Protein AF-A0A6C0DVT9-F1 (afdb_monomer)

Foldseek 3Di:
DPPVVVVVVVVVVVVVVVVVVVVVCVVPCPDDQAADDAADQLQDQPNDRRRDNVSRVVLLVVLLVLLLVVLCCVLPVVVVLCCCPPVPPCPDDDPDDPVRSVVSNVVSVVVNVVSVVNVVSQCRRHPNSVVSSVVSNVVSNVVSVVVVVVPDDDDDPVVVVVVVVVVVVVVVVVVVVD

Nearest PDB structures (foldseek):
  1uru-assembly1_A-2  TM=3.119E-01  e=4.313E+00  Drosophila melanogaster

Secondary structure (DSSP, 8-state):
--HHHHHHHHHHHHHHHHHHHHHHHHHH-SS-SSS--S--TT-EETTEE--SHHHHHHHHHHHHHHHHHHHHIIIIIHHHHHHHHT-TT-----SS-HHHHHHHHHHHHHHHHHHHHHHHHHHTS-HHHHHHHHHHHHHHHHHHHHHHHHTS----HHHHHHHHHHHHHHHHHHHTT-

Radius of gyration: 24.98 Å; Cα contacts (8 Å, |Δi|>4): 89; chains: 1; bounding box: 81×30×54 Å

Sequence (178 aa):
MNQLNKVRLCLFLNSCLVLFIGFYITNFATDSKYFRFGPNDDFIFISVQINTTQKYCSLLTLIFVNDVIRVIIQEFGSPVLFMNVYNPDKKEITEFSKLQLYFYANSMFLLNNIRYIFTLLIGVTQIDIALFSVLVEEVIVIFTIKMLLDEKKFINRKSLLSKEVHTLTIEMDSIDFK

Mean predicted aligned error: 7.9 Å

Organism: NCBI:txid1070528

Solvent-accessible surface area (backbone atoms only — not comparable to full-atom values): 10281 Å² total; per-residue (Å²): 131,59,71,69,58,53,53,52,49,53,51,52,54,52,55,51,48,52,52,52,52,50,50,53,54,61,76,69,59,85,81,63,83,38,78,48,74,80,53,34,84,85,40,60,55,94,92,38,69,28,52,40,68,69,54,37,53,52,48,53,50,51,48,51,55,50,38,55,54,48,49,52,39,59,71,53,51,45,53,57,48,45,55,61,74,67,36,86,83,54,80,78,74,87,91,54,54,74,67,56,50,53,49,52,48,52,51,51,52,51,53,49,55,57,49,48,56,54,52,52,62,55,46,72,50,28,48,50,59,33,50,50,48,51,53,53,38,50,57,51,47,58,51,52,52,49,56,64,49,71,78,53,84,88,79,56,69,69,63,50,52,53,48,52,54,50,53,50,51,54,53,52,61,61,59,78,76,112

Structure (mmCIF, N/CA/C/O backbone):
data_AF-A0A6C0DVT9-F1
#
_entry.id   AF-A0A6C0DVT9-F1
#
loop_
_atom_site.group_PDB
_atom_site.id
_atom_site.type_symbol
_atom_site.label_atom_id
_atom_site.label_alt_id
_atom_site.label_comp_id
_atom_site.label_asym_id
_atom_site.label_entity_id
_atom_site.label_seq_id
_atom_site.pdbx_PDB_ins_code
_atom_site.Cartn_x
_atom_site.Cartn_y
_atom_site.Cartn_z
_atom_site.occupancy
_atom_site.B_iso_or_equiv
_atom_site.auth_seq_id
_atom_site.auth_comp_id
_atom_site.auth_asym_id
_atom_site.auth_atom_id
_atom_site.pdbx_PDB_model_num
ATOM 1 N N . MET A 1 1 ? -24.157 17.089 2.550 1.00 65.56 1 MET A N 1
ATOM 2 C CA . MET A 1 1 ? -23.907 16.035 1.533 1.00 65.56 1 MET A CA 1
ATOM 3 C C . MET A 1 1 ? -23.965 14.664 2.201 1.00 65.56 1 MET A C 1
ATOM 5 O O . MET A 1 1 ? -23.246 14.472 3.178 1.00 65.56 1 MET A O 1
ATOM 9 N N . ASN A 1 2 ? -24.815 13.741 1.729 1.00 88.56 2 ASN A N 1
ATOM 10 C CA . ASN A 1 2 ? -24.859 12.359 2.238 1.00 88.56 2 ASN A CA 1
ATOM 11 C C . ASN A 1 2 ? -23.490 11.673 2.033 1.00 88.56 2 ASN A C 1
ATOM 13 O O . ASN A 1 2 ? -22.794 11.994 1.068 1.00 88.56 2 ASN A O 1
ATOM 17 N N . GLN A 1 3 ? -23.107 10.745 2.918 1.00 87.19 3 GLN A N 1
ATOM 18 C CA . GLN A 1 3 ? -21.842 10.000 2.858 1.00 87.19 3 GLN A CA 1
ATOM 19 C C . GLN A 1 3 ? -21.608 9.381 1.473 1.00 87.19 3 GLN A C 1
ATOM 21 O O . GLN A 1 3 ? -20.524 9.526 0.916 1.00 87.19 3 GLN A O 1
ATOM 26 N N . LEU A 1 4 ? -22.654 8.818 0.859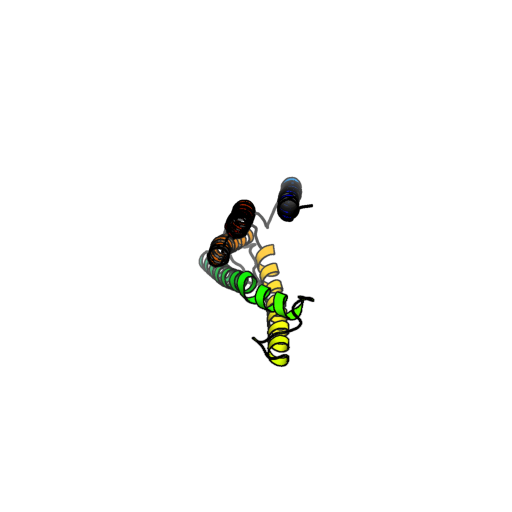 1.00 89.69 4 LEU A N 1
ATOM 27 C CA . LEU A 1 4 ? -22.588 8.257 -0.494 1.00 89.69 4 LEU A CA 1
ATOM 28 C C . LEU A 1 4 ? -22.142 9.282 -1.551 1.00 89.69 4 LEU A C 1
ATOM 30 O O . LEU A 1 4 ? -21.312 8.979 -2.405 1.00 89.69 4 LEU A O 1
ATOM 34 N N . ASN A 1 5 ? -22.662 10.508 -1.486 1.00 93.50 5 ASN A N 1
ATOM 35 C CA . ASN A 1 5 ? -22.318 11.553 -2.452 1.00 93.50 5 ASN A CA 1
ATOM 36 C C . ASN A 1 5 ? -20.891 12.071 -2.236 1.00 93.50 5 ASN A C 1
ATOM 38 O O . ASN A 1 5 ? -20.242 12.442 -3.207 1.00 93.50 5 ASN A O 1
ATOM 42 N N . LYS A 1 6 ? -20.386 12.060 -0.990 1.00 92.19 6 LYS A N 1
ATOM 43 C CA . LYS A 1 6 ? -18.979 12.385 -0.696 1.00 92.19 6 LYS A CA 1
ATOM 44 C C . LYS A 1 6 ? -18.045 11.387 -1.374 1.00 92.19 6 LYS A C 1
ATOM 46 O O . LYS A 1 6 ? -17.160 11.803 -2.109 1.00 92.19 6 LYS A O 1
ATOM 51 N N . VAL A 1 7 ? -18.302 10.090 -1.202 1.00 93.81 7 VAL A N 1
ATOM 52 C CA . VAL A 1 7 ? -17.480 9.028 -1.806 1.00 93.81 7 VAL A CA 1
ATOM 53 C C . VAL A 1 7 ? -17.513 9.093 -3.334 1.00 93.81 7 VAL A C 1
ATOM 55 O O . VAL A 1 7 ? -16.461 9.074 -3.964 1.00 93.81 7 VAL A O 1
ATOM 58 N N . ARG A 1 8 ? -18.700 9.237 -3.939 1.00 95.38 8 ARG A N 1
ATOM 59 C CA . ARG A 1 8 ? -18.840 9.335 -5.405 1.00 95.38 8 ARG A CA 1
ATOM 60 C C . ARG A 1 8 ? -18.090 10.527 -5.994 1.00 95.38 8 ARG A C 1
ATOM 62 O O . ARG A 1 8 ? -17.440 10.378 -7.023 1.00 95.38 8 ARG A O 1
ATOM 69 N N . LEU A 1 9 ? -18.170 11.687 -5.342 1.00 95.06 9 LEU A N 1
ATOM 70 C CA . LEU A 1 9 ? -17.447 12.878 -5.777 1.00 95.06 9 LEU A CA 1
ATOM 71 C C . LEU A 1 9 ? -15.931 12.672 -5.685 1.00 95.06 9 LEU A C 1
ATOM 73 O O . LEU A 1 9 ? -15.230 12.964 -6.647 1.00 95.06 9 LEU A O 1
ATOM 77 N N . CYS A 1 10 ? -15.430 12.135 -4.567 1.00 95.19 10 CYS A N 1
ATOM 78 C CA . CYS A 1 10 ? -14.003 11.851 -4.413 1.00 95.19 10 CYS A CA 1
ATOM 79 C C . CYS A 1 10 ? -13.500 10.861 -5.470 1.00 95.19 10 CYS A C 1
ATOM 81 O O . CYS A 1 10 ? -12.437 11.081 -6.039 1.00 95.19 10 CYS A O 1
ATOM 83 N N . LEU A 1 11 ? -14.274 9.811 -5.766 1.00 94.31 11 LEU A N 1
ATOM 84 C CA . LEU A 1 11 ? -13.927 8.841 -6.803 1.00 94.31 11 LEU A CA 1
ATOM 85 C C . LEU A 1 11 ? -13.821 9.514 -8.175 1.00 94.31 11 LEU A C 1
ATOM 87 O O . LEU A 1 11 ? -12.809 9.361 -8.850 1.00 94.31 11 LEU A O 1
ATOM 91 N N . PHE A 1 12 ? -14.830 10.302 -8.553 1.00 96.62 12 PHE A N 1
ATOM 92 C CA . PHE A 1 12 ? -14.836 11.029 -9.821 1.00 96.62 12 PHE A CA 1
ATOM 93 C C . PHE A 1 12 ? -13.634 11.972 -9.947 1.00 96.62 12 PHE A C 1
ATOM 95 O O . PHE A 1 12 ? -12.909 11.919 -10.938 1.00 96.62 12 PHE A O 1
ATOM 102 N N . LEU A 1 13 ? -13.384 12.794 -8.923 1.00 97.12 13 LEU A N 1
ATOM 103 C CA . LEU A 1 13 ? -12.256 13.726 -8.917 1.00 97.12 13 LEU A CA 1
ATOM 104 C C . LEU A 1 13 ? -10.910 12.996 -9.008 1.00 97.12 13 LEU A C 1
ATOM 106 O O . LEU A 1 13 ? -10.034 13.441 -9.746 1.00 97.12 13 LEU A O 1
ATOM 110 N N . ASN A 1 14 ? -10.755 11.865 -8.312 1.00 94.62 14 ASN A N 1
ATOM 111 C CA . ASN A 1 14 ? -9.528 11.073 -8.370 1.00 94.62 14 ASN A CA 1
ATOM 112 C C . ASN A 1 14 ? -9.312 10.466 -9.767 1.00 94.62 14 ASN A C 1
ATOM 114 O O . ASN A 1 14 ? -8.216 10.547 -10.314 1.00 94.62 14 ASN A O 1
ATOM 118 N N . SER A 1 15 ? -10.365 9.935 -10.396 1.00 95.31 15 SER A N 1
ATOM 119 C CA . SER A 1 15 ? -10.291 9.446 -11.778 1.00 95.31 15 SER A CA 1
ATOM 120 C C . SER A 1 15 ? -9.912 10.559 -12.760 1.00 95.31 15 SER A C 1
ATOM 122 O O . SER A 1 15 ? -9.046 10.355 -13.609 1.00 95.31 15 SER A O 1
ATOM 124 N N . CYS A 1 16 ? -10.501 11.752 -12.627 1.00 97.06 16 CYS A N 1
ATOM 125 C CA . CYS A 1 16 ? -10.126 12.908 -13.442 1.00 97.06 16 CYS A CA 1
ATOM 126 C C . CYS A 1 16 ? -8.655 13.299 -13.251 1.00 97.06 16 CYS A C 1
ATOM 128 O O . CYS A 1 16 ? -7.982 13.604 -14.232 1.00 97.06 16 CYS A O 1
ATOM 130 N N . LEU A 1 17 ? -8.145 13.265 -12.016 1.00 95.31 17 LEU A N 1
ATOM 131 C CA . LEU A 1 17 ? -6.747 13.575 -11.723 1.00 95.31 17 LEU A CA 1
ATOM 132 C C . LEU A 1 17 ? -5.785 12.578 -12.385 1.00 95.31 17 LEU A C 1
ATOM 134 O O . LEU A 1 17 ? -4.800 12.998 -12.986 1.00 95.31 17 LEU A O 1
ATOM 138 N N . VAL A 1 18 ? -6.083 11.276 -12.331 1.00 93.06 18 VAL A N 1
ATOM 139 C CA . VAL A 1 18 ? -5.271 10.243 -12.999 1.00 93.06 18 VAL A CA 1
ATOM 140 C C . VAL A 1 18 ? -5.236 10.468 -14.511 1.00 93.06 18 VAL A C 1
ATOM 142 O O . VAL A 1 18 ? -4.160 10.438 -15.109 1.00 93.06 18 VAL A O 1
ATOM 145 N N . LEU A 1 19 ? -6.385 10.759 -15.130 1.00 93.69 19 LEU A N 1
ATOM 146 C CA . LEU A 1 19 ? -6.455 11.072 -16.562 1.00 93.69 19 LEU A CA 1
ATOM 147 C C . LEU A 1 19 ? -5.673 12.342 -16.912 1.00 93.69 19 LEU A C 1
ATOM 149 O O . LEU A 1 19 ? -4.969 12.373 -17.918 1.00 93.69 19 LEU A O 1
ATOM 153 N N . PHE A 1 20 ? -5.760 13.372 -16.070 1.00 94.31 20 PHE A N 1
ATOM 154 C CA . PHE A 1 20 ? -5.023 14.619 -16.242 1.00 94.31 20 PHE A CA 1
ATOM 155 C C . PHE A 1 20 ? -3.505 14.398 -16.184 1.00 94.31 20 PHE A C 1
ATOM 157 O O . PHE A 1 20 ? -2.785 14.830 -17.082 1.00 94.31 20 PHE A O 1
ATOM 164 N N . ILE A 1 21 ? -3.013 13.672 -15.176 1.00 91.06 21 ILE A N 1
ATOM 165 C CA . ILE A 1 21 ? -1.589 13.332 -15.052 1.00 91.06 21 ILE A CA 1
ATOM 166 C C . ILE A 1 21 ? -1.137 12.481 -16.246 1.00 91.06 21 ILE A C 1
ATOM 168 O O . ILE A 1 21 ? -0.111 12.779 -16.856 1.00 91.06 21 ILE A O 1
ATOM 172 N N . GLY A 1 22 ? -1.919 11.466 -16.626 1.00 87.25 22 GLY A N 1
ATOM 173 C CA . GLY A 1 22 ? -1.620 10.612 -17.776 1.00 87.25 22 GLY A CA 1
ATOM 174 C C . GLY A 1 22 ? -1.548 11.389 -19.094 1.00 87.25 22 GLY A C 1
ATOM 175 O O . GLY A 1 22 ? -0.647 11.155 -19.900 1.00 87.25 22 GLY A O 1
ATOM 176 N N . PHE A 1 23 ? -2.438 12.365 -19.291 1.00 90.69 23 PHE A N 1
ATOM 177 C CA . PHE A 1 23 ? -2.402 13.263 -20.445 1.00 90.69 23 PHE A CA 1
ATOM 178 C C . PHE A 1 23 ? -1.088 14.052 -20.510 1.00 90.69 23 PHE A C 1
ATOM 180 O O . PHE A 1 23 ? -0.440 14.069 -21.554 1.00 90.69 23 PHE A O 1
ATOM 187 N N . TYR A 1 24 ? -0.647 14.660 -19.406 1.00 89.06 24 TYR A N 1
ATOM 188 C CA . TYR A 1 24 ? 0.626 15.388 -19.388 1.00 89.06 24 TYR A CA 1
ATOM 189 C C . TYR A 1 24 ? 1.815 14.466 -19.649 1.00 89.06 24 TYR A C 1
ATOM 191 O O . TYR A 1 24 ? 2.659 14.759 -20.488 1.00 89.06 24 TYR A O 1
ATOM 199 N N . ILE A 1 25 ? 1.872 13.324 -18.975 1.00 85.38 25 ILE A N 1
ATOM 200 C CA . ILE A 1 25 ? 2.988 12.393 -19.130 1.00 85.38 25 ILE A CA 1
ATOM 201 C C . ILE A 1 25 ? 3.113 11.906 -20.583 1.00 85.38 25 ILE A C 1
ATOM 203 O O . ILE A 1 25 ? 4.216 11.862 -21.117 1.00 85.38 25 ILE A O 1
ATOM 207 N N . THR A 1 26 ? 1.997 11.591 -21.244 1.00 82.38 26 THR A N 1
ATOM 208 C CA . THR A 1 26 ? 2.002 11.087 -22.629 1.00 82.38 26 THR A CA 1
ATOM 209 C C . THR A 1 26 ? 2.308 12.162 -23.668 1.00 82.38 26 THR A C 1
ATOM 211 O O . THR A 1 26 ? 3.018 11.880 -24.626 1.00 82.38 26 THR A O 1
ATOM 214 N N . ASN A 1 27 ? 1.825 13.396 -23.486 1.00 84.56 27 ASN A N 1
ATOM 215 C CA . ASN A 1 27 ? 2.076 14.481 -24.443 1.00 84.56 27 ASN A CA 1
ATOM 216 C C . ASN A 1 27 ? 3.489 15.072 -24.337 1.00 84.56 27 ASN A C 1
ATOM 218 O O . ASN A 1 27 ? 3.999 15.604 -25.318 1.00 84.56 27 ASN A O 1
ATOM 222 N N . PHE A 1 28 ? 4.118 15.004 -23.161 1.00 81.38 28 PHE A N 1
ATOM 223 C CA . PHE A 1 28 ? 5.449 15.573 -22.927 1.00 81.38 28 PHE A CA 1
ATOM 224 C C . PHE A 1 28 ? 6.589 14.540 -23.001 1.00 81.38 28 PHE A C 1
ATOM 226 O O . PHE A 1 28 ? 7.757 14.927 -22.960 1.00 81.38 28 PHE A O 1
ATOM 233 N N . ALA A 1 29 ? 6.295 13.241 -23.116 1.00 75.62 29 ALA A N 1
ATOM 234 C CA . ALA A 1 29 ? 7.317 12.203 -23.239 1.00 75.62 29 ALA A CA 1
ATOM 235 C C . ALA A 1 29 ? 7.841 12.104 -24.682 1.00 75.62 29 ALA A C 1
ATOM 237 O O . ALA A 1 29 ? 7.168 11.575 -25.560 1.00 75.62 29 ALA A O 1
ATOM 238 N N . THR A 1 30 ? 9.059 12.590 -24.919 1.00 64.94 30 THR A N 1
ATOM 239 C CA . THR A 1 30 ? 9.701 12.591 -26.246 1.00 64.94 30 THR A CA 1
ATOM 240 C C . THR A 1 30 ? 10.688 11.440 -26.472 1.00 64.94 30 THR A C 1
ATOM 242 O O . THR A 1 30 ? 10.804 11.001 -27.605 1.00 64.94 30 THR A O 1
ATOM 245 N N . ASP A 1 31 ? 11.323 10.898 -25.422 1.00 65.75 31 ASP A N 1
ATOM 246 C CA . ASP A 1 31 ? 12.150 9.673 -25.445 1.00 65.75 31 ASP A CA 1
ATOM 247 C C . ASP A 1 31 ? 12.304 9.142 -24.017 1.00 65.75 31 ASP A C 1
ATOM 249 O O . ASP A 1 31 ? 13.003 9.732 -23.188 1.00 65.75 31 ASP A O 1
ATOM 253 N N . SER A 1 32 ? 11.622 8.052 -23.669 1.00 66.56 32 SER A N 1
ATOM 254 C CA . SER A 1 32 ? 11.490 7.691 -22.257 1.00 66.56 32 SER A CA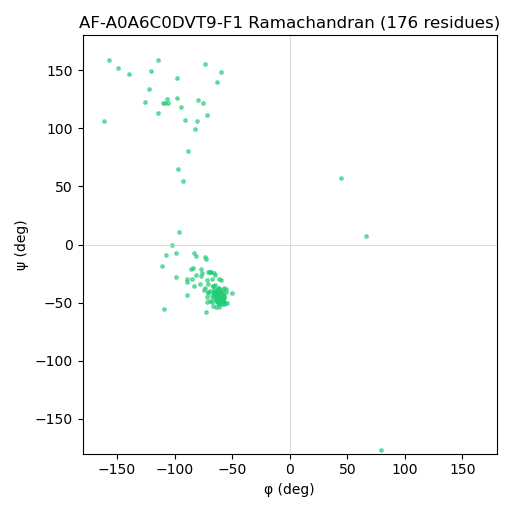 1
ATOM 255 C C . SER A 1 32 ? 12.268 6.434 -21.865 1.00 66.56 32 SER A C 1
ATOM 257 O O . SER A 1 32 ? 12.053 5.327 -22.356 1.00 66.56 32 SER A O 1
ATOM 259 N N . LYS A 1 33 ? 13.176 6.606 -20.900 1.00 75.38 33 LYS A N 1
ATOM 260 C CA . LYS A 1 33 ? 13.821 5.490 -20.188 1.00 75.38 33 LYS A CA 1
ATOM 261 C C . LYS A 1 33 ? 12.838 4.744 -19.276 1.00 75.38 33 LYS A C 1
ATOM 263 O O . LYS A 1 33 ? 13.042 3.569 -18.985 1.00 75.38 33 LYS A O 1
ATOM 268 N N . TYR A 1 34 ? 11.772 5.433 -18.866 1.00 78.69 34 TYR A N 1
ATOM 269 C CA . TYR A 1 34 ? 10.767 4.941 -17.930 1.00 78.69 34 TYR A CA 1
ATOM 270 C C . TYR A 1 34 ? 9.662 4.108 -18.597 1.00 78.69 34 TYR A C 1
ATOM 272 O O . TYR A 1 34 ? 9.158 3.196 -17.951 1.00 78.69 34 TYR A O 1
ATOM 280 N N . PHE A 1 35 ? 9.303 4.348 -19.871 1.00 82.00 35 PHE A N 1
ATOM 281 C CA . PHE A 1 35 ? 8.279 3.553 -20.577 1.00 82.00 35 PHE A CA 1
ATOM 282 C C . PHE A 1 35 ? 8.884 2.388 -21.354 1.00 82.00 35 PHE A C 1
ATOM 284 O O . PHE A 1 35 ? 8.684 2.235 -22.558 1.00 82.00 35 PHE A O 1
ATOM 291 N N . ARG A 1 36 ? 9.656 1.565 -20.651 1.00 85.69 36 ARG A N 1
ATOM 292 C CA . ARG A 1 36 ? 10.210 0.319 -21.178 1.00 85.69 36 ARG A CA 1
ATOM 293 C C . ARG A 1 36 ? 9.603 -0.861 -20.435 1.00 85.69 36 ARG A C 1
ATOM 295 O O . ARG A 1 36 ? 9.085 -0.700 -19.335 1.00 85.69 36 ARG A O 1
ATOM 302 N N . PHE A 1 37 ? 9.657 -2.023 -21.074 1.00 88.06 37 PHE A N 1
ATOM 303 C CA . PHE A 1 37 ? 9.139 -3.272 -20.533 1.00 88.06 37 PHE A CA 1
ATOM 304 C C . PHE A 1 37 ? 10.251 -4.311 -20.469 1.00 88.06 37 PHE A C 1
ATOM 306 O O . PHE A 1 37 ? 10.963 -4.526 -21.453 1.00 88.06 37 PHE A O 1
ATOM 313 N N . GLY A 1 38 ? 10.346 -4.991 -19.331 1.00 88.88 38 GLY A N 1
ATOM 314 C CA . GLY A 1 38 ? 11.267 -6.095 -19.121 1.00 88.88 38 GLY A CA 1
ATOM 315 C C . GLY A 1 38 ? 12.710 -5.665 -18.827 1.00 88.88 38 GLY A C 1
ATOM 316 O O . GLY A 1 38 ? 13.022 -4.477 -18.721 1.00 88.88 38 GLY A O 1
ATOM 317 N N . PRO A 1 39 ? 13.621 -6.642 -18.684 1.00 92.00 39 PRO A N 1
ATOM 318 C CA . PRO A 1 39 ? 15.021 -6.377 -18.374 1.00 92.00 39 PRO A CA 1
ATOM 319 C C . PRO A 1 39 ? 15.710 -5.581 -19.485 1.00 92.00 39 PRO A C 1
ATOM 321 O O . PRO A 1 39 ? 15.507 -5.839 -20.670 1.00 92.00 39 PRO A O 1
ATOM 324 N N . ASN A 1 40 ? 16.555 -4.628 -19.101 1.00 90.06 40 ASN A N 1
ATOM 325 C CA . ASN A 1 40 ? 17.345 -3.813 -20.024 1.00 90.06 40 ASN A CA 1
ATOM 326 C C . ASN A 1 40 ? 18.585 -3.244 -19.317 1.00 90.06 40 ASN A C 1
ATOM 328 O O . ASN A 1 40 ? 18.615 -3.150 -18.092 1.00 90.06 40 ASN A O 1
ATOM 332 N N . ASP A 1 41 ? 19.611 -2.857 -20.077 1.00 88.44 41 ASP A N 1
ATOM 333 C CA . ASP A 1 41 ? 20.887 -2.391 -19.505 1.00 88.44 41 ASP A CA 1
ATOM 334 C C . ASP A 1 41 ? 20.787 -1.031 -18.793 1.00 88.44 41 ASP A C 1
ATOM 336 O O . ASP A 1 41 ? 21.564 -0.749 -17.881 1.00 88.44 41 ASP A O 1
ATOM 340 N N . ASP A 1 42 ? 19.790 -0.217 -19.152 1.00 87.56 42 ASP A N 1
ATOM 341 C CA . ASP A 1 42 ? 19.495 1.057 -18.486 1.00 87.56 42 ASP A CA 1
ATOM 342 C C . ASP A 1 42 ? 18.667 0.880 -17.199 1.00 87.56 42 ASP A C 1
ATOM 344 O O . ASP A 1 42 ? 18.490 1.839 -16.440 1.00 87.56 42 ASP A O 1
ATOM 348 N N . PHE A 1 43 ? 18.149 -0.325 -16.931 1.00 89.44 43 PHE A N 1
ATOM 349 C CA . PHE A 1 43 ? 17.335 -0.589 -15.753 1.00 89.44 43 PHE A CA 1
ATOM 350 C C . PHE A 1 43 ? 18.226 -0.838 -14.537 1.00 89.44 43 PHE A C 1
ATOM 352 O O . PHE A 1 43 ? 18.729 -1.940 -14.316 1.00 89.44 43 PHE A O 1
ATOM 359 N N . ILE A 1 44 ? 18.398 0.199 -13.718 1.00 87.19 44 ILE A N 1
ATOM 360 C CA . ILE A 1 44 ? 19.172 0.139 -12.478 1.00 87.19 44 ILE A CA 1
ATOM 361 C C . ILE A 1 44 ? 18.230 0.198 -11.275 1.00 87.19 44 ILE A C 1
ATOM 363 O O . ILE A 1 44 ? 17.514 1.177 -11.076 1.00 87.19 44 ILE A O 1
ATOM 367 N N . PHE A 1 45 ? 18.290 -0.829 -10.432 1.00 86.06 45 PHE A N 1
ATOM 368 C CA . PHE A 1 45 ? 17.613 -0.890 -9.142 1.00 86.06 45 PHE A CA 1
ATOM 369 C C . PHE A 1 45 ? 18.650 -0.918 -8.015 1.00 86.06 45 PHE A C 1
ATOM 371 O O . PHE A 1 45 ? 19.404 -1.880 -7.907 1.00 86.06 45 PHE A O 1
ATOM 378 N N . ILE A 1 46 ? 18.712 0.136 -7.189 1.00 83.56 46 ILE A N 1
ATOM 379 C CA . ILE A 1 46 ? 19.643 0.266 -6.042 1.00 83.56 46 ILE A CA 1
ATOM 380 C C . ILE A 1 46 ? 21.072 -0.177 -6.421 1.00 83.56 46 ILE A C 1
ATOM 382 O O . ILE A 1 46 ? 21.645 -1.101 -5.848 1.00 83.56 46 ILE A O 1
ATOM 386 N N . SER A 1 47 ? 21.633 0.457 -7.454 1.00 83.69 47 SER A N 1
ATOM 387 C CA . SER A 1 47 ? 22.977 0.168 -7.987 1.00 83.69 47 SER A CA 1
ATOM 388 C C . SER A 1 47 ? 23.170 -1.215 -8.631 1.00 83.69 47 SER A C 1
ATOM 390 O O . SER A 1 47 ? 24.289 -1.556 -9.009 1.00 83.69 47 SER A O 1
ATOM 392 N N . VAL A 1 48 ? 22.109 -2.003 -8.816 1.00 86.75 48 VAL A N 1
ATOM 393 C CA . VAL A 1 48 ? 22.141 -3.282 -9.535 1.00 86.75 48 VAL A CA 1
ATOM 394 C C . VAL A 1 48 ? 21.479 -3.124 -10.898 1.00 86.75 48 VAL A C 1
ATOM 396 O O . VAL A 1 48 ? 20.321 -2.728 -10.992 1.00 86.75 48 VAL A O 1
ATOM 399 N N . GLN A 1 49 ? 22.193 -3.477 -11.967 1.00 91.88 49 GLN A N 1
ATOM 400 C CA . GLN A 1 49 ? 21.621 -3.543 -13.314 1.00 91.88 49 GLN A CA 1
ATOM 401 C C . GLN A 1 49 ? 20.746 -4.791 -13.474 1.00 91.88 49 GLN A C 1
ATOM 403 O O . GLN A 1 49 ? 21.229 -5.922 -13.329 1.00 91.88 49 GLN A O 1
ATOM 408 N N . ILE A 1 50 ? 19.477 -4.579 -13.814 1.00 92.62 50 ILE A N 1
ATOM 409 C CA . ILE A 1 50 ? 18.439 -5.587 -14.041 1.00 92.62 50 ILE A CA 1
ATOM 410 C C . ILE A 1 50 ? 18.337 -5.866 -15.545 1.00 92.62 50 ILE A C 1
ATOM 412 O O . ILE A 1 50 ? 17.343 -5.593 -16.212 1.00 92.62 50 ILE A O 1
ATOM 416 N N . ASN A 1 51 ? 19.412 -6.426 -16.090 1.00 93.88 51 ASN A N 1
ATOM 417 C CA . ASN A 1 51 ? 19.548 -6.710 -17.517 1.00 93.88 51 ASN A CA 1
ATOM 418 C C . ASN A 1 51 ? 19.330 -8.182 -17.896 1.00 93.88 51 ASN A C 1
ATOM 420 O O . ASN A 1 51 ? 19.388 -8.537 -19.068 1.00 93.88 51 ASN A O 1
ATOM 424 N N . THR A 1 52 ? 19.055 -9.052 -16.922 1.00 95.75 52 THR A N 1
ATOM 425 C CA . THR A 1 52 ? 18.741 -10.463 -17.176 1.00 95.75 52 THR A CA 1
ATOM 426 C C . THR A 1 52 ? 17.364 -10.819 -16.644 1.00 95.75 52 THR A C 1
ATOM 428 O O . THR A 1 52 ? 16.922 -10.301 -15.615 1.00 95.75 52 THR A O 1
ATOM 431 N N . THR A 1 53 ? 16.704 -11.770 -17.304 1.00 94.50 53 THR A N 1
ATOM 432 C CA . THR A 1 53 ? 15.392 -12.283 -16.886 1.00 94.50 53 THR A CA 1
ATOM 433 C C . THR A 1 53 ? 15.412 -12.797 -15.449 1.00 94.50 53 THR A C 1
ATOM 435 O O . THR A 1 53 ? 14.479 -12.549 -14.699 1.00 94.50 53 THR A O 1
ATOM 438 N N . GLN A 1 54 ? 16.498 -13.448 -15.021 1.00 95.50 54 GLN A N 1
ATOM 439 C CA . GLN A 1 54 ? 16.619 -13.953 -13.652 1.00 95.50 54 GLN A CA 1
ATOM 440 C C .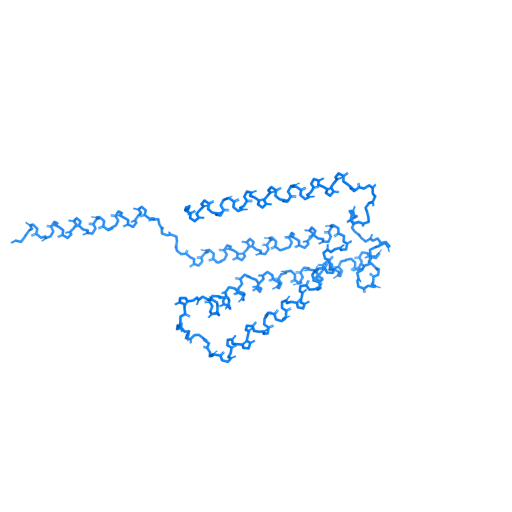 GLN A 1 54 ? 16.600 -12.823 -12.612 1.00 95.50 54 GLN A C 1
ATOM 442 O O . GLN A 1 54 ? 15.866 -12.909 -11.627 1.00 95.50 54 GLN A O 1
ATOM 447 N N . LYS A 1 55 ? 17.370 -11.747 -12.836 1.00 94.56 55 LYS A N 1
ATOM 448 C CA . LYS A 1 55 ? 17.370 -10.573 -11.948 1.00 94.56 55 LYS A CA 1
ATOM 449 C C . LYS A 1 55 ? 16.001 -9.894 -11.940 1.00 94.56 55 LYS A C 1
ATOM 451 O O . LYS A 1 55 ? 15.515 -9.514 -10.881 1.00 94.56 55 LYS A O 1
ATOM 456 N N . TYR A 1 56 ? 15.367 -9.802 -13.107 1.00 94.38 56 TYR A N 1
ATOM 457 C CA . TYR A 1 56 ? 14.039 -9.219 -13.264 1.00 94.38 56 TYR A CA 1
ATOM 458 C C . TYR A 1 56 ? 12.961 -10.020 -12.516 1.00 94.38 56 TYR A C 1
ATOM 460 O O . TYR A 1 56 ? 12.225 -9.455 -11.716 1.00 94.38 56 TYR A O 1
ATOM 468 N N . CYS A 1 57 ? 12.919 -11.347 -12.667 1.00 94.81 57 CYS A N 1
ATOM 469 C CA . CYS A 1 57 ? 11.994 -12.209 -11.923 1.00 94.81 57 CYS A CA 1
ATOM 470 C C . CYS A 1 57 ? 12.228 -12.148 -10.406 1.00 94.81 57 CYS A C 1
ATOM 472 O O . CYS A 1 57 ? 11.269 -12.153 -9.632 1.00 94.81 57 CYS A O 1
ATOM 474 N N . SER A 1 58 ? 13.488 -12.059 -9.969 1.00 94.31 58 SER A N 1
ATOM 475 C CA . SER A 1 58 ? 13.811 -11.866 -8.552 1.00 94.31 58 SER A CA 1
ATOM 476 C C . SER A 1 58 ? 13.270 -10.535 -8.028 1.00 94.31 58 SER A C 1
ATOM 478 O O . SER A 1 58 ? 12.747 -10.488 -6.915 1.00 94.31 58 SER A O 1
ATOM 480 N N . LEU A 1 59 ? 13.360 -9.466 -8.824 1.00 93.00 59 LEU A N 1
ATOM 481 C CA . LEU A 1 59 ? 12.808 -8.161 -8.472 1.00 93.00 59 LEU A CA 1
ATOM 482 C C . LEU A 1 59 ? 11.275 -8.193 -8.420 1.00 93.00 59 LEU A C 1
ATOM 484 O O . LEU A 1 59 ? 10.702 -7.743 -7.435 1.00 93.00 59 LEU A O 1
ATOM 488 N N . LEU A 1 60 ? 10.609 -8.788 -9.414 1.00 94.56 60 LEU A N 1
ATOM 489 C CA . LEU A 1 60 ? 9.151 -8.960 -9.394 1.00 94.56 60 LEU A CA 1
ATOM 490 C C . LEU A 1 60 ? 8.681 -9.748 -8.167 1.00 94.56 60 LEU A C 1
ATOM 492 O O . LEU A 1 60 ? 7.676 -9.401 -7.557 1.00 94.56 60 LEU A O 1
ATOM 496 N N . THR A 1 61 ? 9.429 -10.777 -7.767 1.00 95.25 61 THR A N 1
ATOM 497 C CA . THR A 1 61 ? 9.130 -11.550 -6.554 1.00 95.25 61 THR A CA 1
ATOM 498 C C . THR A 1 61 ? 9.255 -10.683 -5.300 1.00 95.25 61 THR A C 1
ATOM 500 O O . THR A 1 61 ? 8.379 -10.724 -4.439 1.00 95.25 61 THR A O 1
ATOM 503 N N . LEU A 1 62 ? 10.311 -9.867 -5.204 1.00 92.81 62 LEU A N 1
ATOM 504 C CA . LEU A 1 62 ? 10.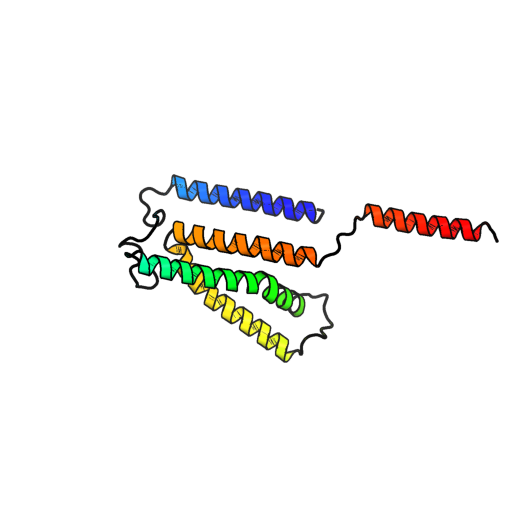491 -8.923 -4.100 1.00 92.81 62 LEU A CA 1
ATOM 505 C C . LEU A 1 62 ? 9.316 -7.938 -4.007 1.00 92.81 62 LEU A C 1
ATOM 507 O O . LEU A 1 62 ? 8.783 -7.729 -2.918 1.00 92.81 62 LEU A O 1
ATOM 511 N N . ILE A 1 63 ? 8.902 -7.373 -5.143 1.00 93.44 63 ILE A N 1
ATOM 512 C CA . ILE A 1 63 ? 7.770 -6.441 -5.238 1.00 93.44 63 ILE A CA 1
ATOM 513 C C . ILE A 1 63 ? 6.482 -7.131 -4.803 1.00 93.44 63 ILE A C 1
ATOM 515 O O . ILE A 1 63 ? 5.786 -6.628 -3.930 1.00 93.44 63 ILE A O 1
ATOM 519 N N . PHE A 1 64 ? 6.213 -8.323 -5.337 1.00 95.25 64 PHE A N 1
ATOM 520 C CA . PHE A 1 64 ? 5.027 -9.098 -4.991 1.00 95.25 64 PHE A CA 1
ATOM 521 C C . PHE A 1 64 ? 4.917 -9.329 -3.478 1.00 95.25 64 PHE A C 1
ATOM 523 O O . PHE A 1 64 ? 3.882 -9.045 -2.880 1.00 95.25 64 PHE A O 1
ATOM 530 N N . VAL A 1 65 ? 5.993 -9.799 -2.836 1.00 94.56 65 VAL A N 1
ATOM 531 C CA . VAL A 1 65 ? 5.994 -10.028 -1.383 1.00 94.56 65 VAL A CA 1
ATOM 532 C C . VAL A 1 65 ? 5.824 -8.717 -0.613 1.00 94.56 65 VAL A C 1
ATOM 534 O O . VAL A 1 65 ? 5.044 -8.670 0.341 1.00 94.56 65 VAL A O 1
ATOM 537 N N . ASN A 1 66 ? 6.523 -7.654 -1.020 1.00 92.81 66 ASN A N 1
ATOM 538 C CA . ASN A 1 66 ? 6.402 -6.343 -0.386 1.00 92.81 66 ASN A CA 1
ATOM 539 C C . ASN A 1 66 ? 4.959 -5.822 -0.428 1.00 92.81 66 ASN A C 1
ATOM 541 O O . ASN A 1 66 ? 4.442 -5.375 0.596 1.00 92.81 66 ASN A O 1
ATOM 545 N N . ASP A 1 67 ? 4.314 -5.910 -1.585 1.00 93.81 67 ASP A N 1
ATOM 546 C CA . ASP A 1 67 ? 3.005 -5.313 -1.832 1.00 93.81 67 ASP A CA 1
ATOM 547 C C . ASP A 1 67 ? 1.890 -6.102 -1.142 1.00 93.81 67 ASP A C 1
ATOM 549 O O . ASP A 1 67 ? 1.029 -5.508 -0.493 1.00 93.81 67 ASP A O 1
ATOM 553 N N . VAL A 1 68 ? 1.968 -7.438 -1.134 1.00 95.00 68 VAL A N 1
ATOM 554 C CA . VAL A 1 68 ? 1.059 -8.284 -0.341 1.00 95.00 68 VAL A CA 1
ATOM 555 C C . VAL A 1 68 ? 1.125 -7.911 1.143 1.00 95.00 68 VAL A C 1
ATOM 557 O O . VAL A 1 68 ? 0.098 -7.654 1.773 1.00 95.00 68 VAL A O 1
ATOM 560 N N . ILE A 1 69 ? 2.333 -7.846 1.713 1.00 93.75 69 ILE A N 1
ATOM 561 C CA . ILE A 1 69 ? 2.525 -7.502 3.130 1.00 93.75 69 ILE A CA 1
ATOM 562 C C . ILE A 1 69 ? 2.040 -6.077 3.408 1.00 93.75 69 ILE A C 1
ATOM 564 O O . ILE A 1 69 ? 1.393 -5.823 4.428 1.00 93.75 69 ILE A O 1
ATOM 568 N N . ARG A 1 70 ? 2.337 -5.140 2.504 1.00 93.12 70 ARG A N 1
ATOM 569 C CA . ARG A 1 70 ? 1.909 -3.747 2.608 1.00 93.12 70 ARG A CA 1
ATOM 570 C C . ARG A 1 70 ? 0.389 -3.647 2.672 1.00 93.12 70 ARG A C 1
ATOM 572 O O . ARG A 1 70 ? -0.102 -2.998 3.595 1.00 93.12 70 ARG A O 1
ATOM 579 N N . VAL A 1 71 ? -0.334 -4.284 1.750 1.00 94.38 71 VAL A N 1
ATOM 580 C CA . VAL A 1 71 ? -1.803 -4.251 1.723 1.00 94.38 71 VAL A CA 1
ATOM 581 C C . VAL A 1 71 ? -2.376 -4.850 3.004 1.00 94.38 71 VAL A C 1
ATOM 583 O O . VAL A 1 71 ? -3.222 -4.229 3.636 1.00 94.38 71 VAL A O 1
ATOM 586 N N . ILE A 1 72 ? -1.861 -5.991 3.473 1.00 93.25 72 ILE A N 1
ATOM 587 C CA . ILE A 1 72 ? -2.301 -6.594 4.744 1.00 93.25 72 ILE A CA 1
ATOM 588 C C . ILE A 1 72 ? -2.128 -5.606 5.911 1.00 93.25 72 ILE A C 1
ATOM 590 O O . ILE A 1 72 ? -3.038 -5.417 6.721 1.00 93.25 72 ILE A O 1
ATOM 594 N N . ILE A 1 73 ? -0.981 -4.932 6.004 1.00 94.38 73 ILE A N 1
ATOM 595 C CA . ILE A 1 73 ? -0.744 -3.938 7.058 1.00 94.38 73 ILE A CA 1
ATOM 596 C C . ILE A 1 73 ? -1.713 -2.755 6.930 1.00 94.38 73 ILE A C 1
ATOM 598 O O . ILE A 1 73 ? -2.234 -2.296 7.947 1.00 94.38 73 ILE A O 1
ATOM 602 N N . GLN A 1 74 ? -1.959 -2.269 5.713 1.00 93.56 74 GLN A N 1
ATOM 603 C CA . GLN A 1 74 ? -2.820 -1.113 5.451 1.00 93.56 74 GLN A CA 1
ATOM 604 C C . GLN A 1 74 ? -4.306 -1.401 5.686 1.00 93.56 74 GLN A C 1
ATOM 606 O O . GLN A 1 74 ? -5.010 -0.520 6.169 1.00 93.56 74 GLN A O 1
ATOM 611 N N . GLU A 1 75 ? -4.763 -2.619 5.410 1.00 93.25 75 GLU A N 1
ATOM 612 C CA . GLU A 1 75 ? -6.173 -3.003 5.527 1.00 93.25 75 GLU A CA 1
ATOM 613 C C . GLU A 1 75 ? -6.533 -3.531 6.923 1.00 93.25 75 GLU A C 1
ATOM 615 O O . GLU A 1 75 ? -7.654 -3.328 7.386 1.00 93.25 75 GLU A O 1
ATOM 620 N N . PHE A 1 76 ? -5.589 -4.153 7.643 1.00 92.50 76 PHE A N 1
ATOM 621 C CA . PHE A 1 76 ? -5.846 -4.699 8.984 1.00 92.50 76 PHE A CA 1
ATOM 622 C C . PHE A 1 76 ? -5.163 -3.906 10.097 1.00 92.50 76 PHE A C 1
ATOM 624 O O . PHE A 1 76 ? -5.813 -3.449 11.038 1.00 92.50 76 PHE A O 1
ATOM 631 N N . GLY A 1 77 ? -3.844 -3.727 10.011 1.00 91.94 77 GLY A N 1
ATOM 632 C CA . GLY A 1 77 ? -3.061 -3.123 11.091 1.00 91.94 77 GLY A CA 1
ATOM 633 C C . GLY A 1 77 ? -3.348 -1.632 11.268 1.00 91.94 77 GLY A C 1
ATOM 634 O O . GLY A 1 77 ? -3.600 -1.162 12.380 1.00 91.94 77 GLY A O 1
ATOM 635 N N . SER A 1 78 ? -3.332 -0.883 10.165 1.00 92.69 78 SER A N 1
ATOM 636 C CA . SER A 1 78 ? -3.510 0.568 10.178 1.00 92.69 78 SER A CA 1
ATOM 637 C C . SER A 1 78 ? -4.875 1.004 10.724 1.00 92.69 78 SER A C 1
ATOM 639 O O . SER A 1 78 ? -4.871 1.871 11.598 1.00 92.69 78 SER A O 1
ATOM 641 N N . PRO A 1 79 ? -6.024 0.423 10.326 1.00 93.81 79 PRO A N 1
ATOM 642 C CA . PRO A 1 79 ? -7.321 0.824 10.863 1.00 93.81 79 PRO A CA 1
ATOM 643 C C . PRO A 1 79 ? -7.452 0.543 12.359 1.00 93.81 79 PRO A C 1
ATOM 645 O O . PRO A 1 79 ? -7.952 1.398 13.086 1.00 93.81 79 PRO A O 1
ATOM 648 N N . VAL A 1 80 ? -6.953 -0.600 12.845 1.00 92.88 80 VAL A N 1
ATOM 649 C CA . VAL A 1 80 ? -6.985 -0.935 14.279 1.00 92.88 80 VAL A CA 1
ATOM 650 C C . VAL A 1 80 ? -6.219 0.107 15.087 1.00 92.88 80 VAL A C 1
ATOM 652 O O . VAL A 1 80 ? -6.748 0.646 16.059 1.00 92.88 80 VAL A O 1
ATOM 655 N N . LEU A 1 81 ? -4.995 0.440 14.679 1.00 93.62 81 LEU A N 1
ATOM 656 C CA . LEU A 1 81 ? -4.196 1.441 15.384 1.00 93.62 81 LEU A CA 1
ATOM 657 C C . LEU A 1 81 ? -4.808 2.838 15.252 1.00 93.62 81 LEU A C 1
ATOM 659 O O . LEU A 1 81 ? -4.934 3.547 16.248 1.00 93.62 81 LEU A O 1
ATOM 663 N N . PHE A 1 82 ? -5.246 3.222 14.052 1.00 92.44 82 PHE A N 1
ATOM 664 C CA . PHE A 1 82 ? -5.800 4.548 13.799 1.00 92.44 82 PHE A CA 1
ATOM 665 C C . PHE A 1 82 ? -7.074 4.801 14.613 1.00 92.44 82 PHE A C 1
ATOM 667 O O . PHE A 1 82 ? -7.194 5.835 15.270 1.00 92.44 82 PHE A O 1
ATOM 674 N N . MET A 1 83 ? -7.988 3.829 14.641 1.00 92.69 83 MET A N 1
ATOM 675 C CA . MET A 1 83 ? -9.252 3.929 15.372 1.00 92.69 83 MET A CA 1
ATOM 676 C C . MET A 1 83 ? -9.088 3.879 16.893 1.00 92.69 83 MET A C 1
ATOM 678 O O . MET A 1 83 ? -9.963 4.372 17.598 1.00 92.69 83 MET A O 1
ATOM 682 N N . ASN A 1 84 ? -8.002 3.302 17.413 1.00 93.44 84 ASN A N 1
ATOM 683 C CA . ASN A 1 84 ? -7.726 3.299 18.852 1.00 93.44 84 ASN A CA 1
ATOM 684 C C . ASN A 1 84 ? -6.912 4.521 19.304 1.00 93.44 84 ASN A C 1
ATOM 686 O O . ASN A 1 84 ? -7.102 4.989 20.419 1.00 93.44 84 ASN A O 1
ATOM 690 N N . VAL A 1 85 ? -6.015 5.050 18.465 1.00 93.06 85 VAL A N 1
ATOM 691 C CA . VAL A 1 85 ? -5.135 6.172 18.839 1.00 93.06 85 VAL A CA 1
ATOM 692 C C . VAL A 1 85 ? -5.767 7.533 18.544 1.00 93.06 85 VAL A C 1
ATOM 694 O O . VAL A 1 85 ? -5.661 8.441 19.365 1.00 93.06 85 VAL A O 1
ATOM 697 N N . TYR A 1 86 ? -6.402 7.695 17.380 1.00 91.06 86 TYR A N 1
ATOM 698 C CA . TYR A 1 86 ? -6.824 9.009 16.879 1.00 91.06 86 TYR A CA 1
ATOM 699 C C . TYR A 1 86 ? -8.327 9.258 16.946 1.00 91.06 86 TYR A C 1
ATOM 701 O O . TYR A 1 86 ? -8.751 10.385 16.701 1.00 91.06 86 TYR A O 1
ATOM 709 N N . ASN A 1 87 ? -9.141 8.250 17.270 1.00 93.38 87 ASN A N 1
ATOM 710 C CA . ASN A 1 87 ? -10.577 8.451 17.410 1.00 93.38 87 ASN A CA 1
ATOM 711 C C . ASN A 1 87 ? -10.872 9.259 18.689 1.00 93.38 87 ASN A C 1
ATOM 713 O O . ASN A 1 87 ? -10.701 8.727 19.790 1.00 93.38 87 ASN A O 1
ATOM 717 N N . PRO A 1 88 ? -11.339 10.519 18.585 1.00 90.00 88 PRO A N 1
ATOM 718 C CA . PRO A 1 88 ? -11.602 11.334 19.762 1.00 90.00 88 PRO A CA 1
ATOM 719 C C . PRO A 1 88 ? -12.744 10.775 20.619 1.00 90.00 88 PRO A C 1
ATOM 721 O O . PRO A 1 88 ? -12.746 11.036 21.823 1.00 90.00 88 PRO A O 1
ATOM 724 N N . ASP A 1 89 ? -13.651 9.993 20.030 1.00 93.19 89 ASP A N 1
ATOM 725 C CA . ASP A 1 89 ? -14.849 9.461 20.683 1.00 93.19 89 ASP A CA 1
ATOM 726 C C . ASP A 1 89 ? -14.572 8.146 21.431 1.00 93.19 89 ASP A C 1
ATOM 728 O O . ASP A 1 89 ? -15.293 7.796 22.366 1.00 93.19 89 ASP A O 1
ATOM 732 N N . LYS A 1 90 ? -13.495 7.424 21.083 1.00 90.94 90 LYS A N 1
ATOM 733 C CA . LYS A 1 90 ? -13.082 6.199 21.786 1.00 90.94 90 LYS A CA 1
ATOM 734 C C . LYS A 1 90 ? -12.158 6.548 22.957 1.00 90.94 90 LYS A C 1
ATOM 736 O O . LYS A 1 90 ? -10.938 6.473 22.848 1.00 90.94 90 LYS A O 1
ATOM 741 N N . LYS A 1 91 ? -12.744 6.962 24.086 1.00 90.94 91 LYS A N 1
ATOM 742 C CA . LYS A 1 91 ? -11.993 7.266 25.325 1.00 90.94 91 LYS A CA 1
ATOM 743 C C . LYS A 1 91 ? -11.639 6.032 26.149 1.00 90.94 91 LYS A C 1
ATOM 745 O O . LYS A 1 91 ? -10.653 6.052 26.880 1.00 90.94 91 LYS A O 1
ATOM 750 N N . GLU A 1 92 ? -12.429 4.977 26.014 1.00 91.69 92 GLU A N 1
ATOM 751 C CA . GLU A 1 92 ? -12.250 3.723 26.732 1.00 91.69 92 GLU A CA 1
ATOM 752 C C . GLU A 1 92 ? 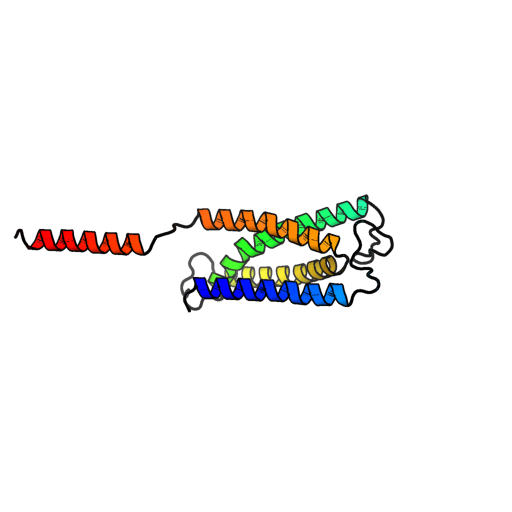-11.703 2.664 25.770 1.00 91.69 92 GLU A C 1
ATOM 754 O O . GLU A 1 92 ? -12.288 2.388 24.720 1.00 91.69 92 GLU A O 1
ATOM 759 N N . ILE A 1 93 ? -10.543 2.104 26.114 1.00 90.75 93 ILE A N 1
ATOM 760 C CA . ILE A 1 93 ? -9.843 1.074 25.340 1.00 90.75 93 ILE A CA 1
ATOM 761 C C . ILE A 1 93 ? -9.593 -0.092 26.291 1.00 90.75 93 ILE A C 1
ATOM 763 O O . ILE A 1 93 ? -8.974 0.094 27.339 1.00 90.75 93 ILE A O 1
ATOM 767 N N . THR A 1 94 ? -10.085 -1.276 25.941 1.00 91.31 94 THR A N 1
ATOM 768 C CA . THR A 1 94 ? -10.010 -2.482 26.786 1.00 91.31 94 THR A CA 1
ATOM 769 C C . THR A 1 94 ? -9.062 -3.529 26.213 1.00 91.31 94 THR A C 1
ATOM 771 O O . THR A 1 94 ? -8.593 -4.405 26.933 1.00 91.31 94 THR A O 1
ATOM 774 N N . GLU A 1 95 ? -8.749 -3.424 24.923 1.00 93.38 95 GLU A N 1
ATOM 775 C CA . GLU A 1 95 ? -8.017 -4.430 24.160 1.00 93.38 95 GLU A CA 1
ATOM 776 C C . GLU A 1 95 ? -6.491 -4.304 24.315 1.00 93.38 95 GLU A C 1
ATOM 778 O O . GLU A 1 95 ? -5.762 -5.262 24.064 1.00 93.38 95 GLU A O 1
ATOM 783 N N . PHE A 1 96 ? -5.996 -3.136 24.741 1.00 93.56 96 PHE A N 1
ATOM 784 C CA . PHE A 1 96 ? -4.566 -2.833 24.849 1.00 93.56 96 PHE A CA 1
ATOM 785 C C . PHE A 1 96 ? -4.247 -2.038 26.113 1.00 93.56 96 PHE A C 1
ATOM 787 O O . PHE A 1 96 ? -5.001 -1.150 26.511 1.00 93.56 96 PHE A O 1
ATOM 794 N N . SER A 1 97 ? -3.062 -2.261 26.688 1.00 94.94 97 SER A N 1
ATOM 795 C CA . SER A 1 97 ? -2.513 -1.311 27.658 1.00 94.94 97 SER A CA 1
ATOM 796 C C . SER A 1 97 ? -2.002 -0.046 26.958 1.00 94.94 97 SER A C 1
ATOM 798 O O . SER A 1 97 ? -1.594 -0.073 25.794 1.00 94.94 97 SER A O 1
ATOM 800 N N . LYS A 1 98 ? -1.953 1.080 27.682 1.00 94.62 98 LYS A N 1
ATOM 801 C CA . LYS A 1 98 ? -1.455 2.358 27.141 1.00 94.62 98 LYS A CA 1
ATOM 802 C C . LYS A 1 98 ? -0.039 2.240 26.562 1.00 94.62 98 LYS A C 1
ATOM 804 O O . LYS A 1 98 ? 0.239 2.808 25.510 1.00 94.62 98 LYS A O 1
ATOM 809 N N . LEU A 1 99 ? 0.846 1.502 27.237 1.00 95.75 99 LEU A N 1
ATOM 810 C CA . LEU A 1 99 ? 2.230 1.318 26.792 1.00 95.75 99 LEU A CA 1
ATOM 811 C C . LEU A 1 99 ? 2.304 0.426 25.550 1.00 95.75 99 LEU A C 1
ATOM 813 O O . LEU A 1 99 ? 3.032 0.757 24.620 1.00 95.75 99 LEU A O 1
ATOM 817 N N . GLN A 1 100 ? 1.518 -0.655 25.504 1.00 96.12 100 GLN A N 1
ATOM 818 C CA . GLN 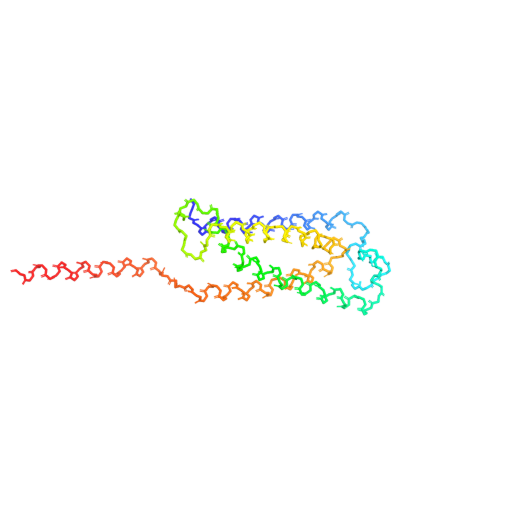A 1 100 ? 1.430 -1.518 24.323 1.00 96.12 100 GLN A CA 1
ATOM 819 C C . GLN A 1 100 ? 0.951 -0.733 23.104 1.00 96.12 100 GLN A C 1
ATOM 821 O O . GLN A 1 100 ? 1.603 -0.765 22.065 1.00 96.12 100 GLN A O 1
ATOM 826 N N . LEU A 1 101 ? -0.144 0.021 23.242 1.00 95.06 101 LEU A N 1
ATOM 827 C CA . LEU A 1 101 ? -0.689 0.804 22.139 1.00 95.06 101 LEU A CA 1
ATOM 828 C C . LEU A 1 101 ? 0.296 1.882 21.669 1.00 95.06 101 LEU A C 1
ATOM 830 O O . LEU A 1 101 ? 0.488 2.054 20.468 1.00 95.06 101 LEU A O 1
ATOM 834 N N . TYR A 1 102 ? 0.968 2.562 22.604 1.00 95.81 102 TYR A N 1
ATOM 835 C CA . TYR A 1 102 ? 2.007 3.539 22.278 1.00 95.81 102 TYR A CA 1
ATOM 836 C C . TYR A 1 102 ? 3.176 2.903 21.515 1.00 95.81 102 TYR A C 1
ATOM 838 O O . TYR A 1 102 ? 3.605 3.440 20.493 1.00 95.81 102 TYR A O 1
ATOM 846 N N . PHE A 1 103 ? 3.675 1.755 21.978 1.00 97.38 103 PHE A N 1
ATOM 847 C CA . PHE A 1 103 ? 4.767 1.041 21.325 1.00 97.38 103 PHE A CA 1
ATOM 848 C C . PHE A 1 103 ? 4.363 0.564 19.925 1.00 97.38 103 PHE A C 1
ATOM 850 O O . PHE A 1 103 ? 5.011 0.933 18.950 1.00 97.38 103 PHE A O 1
ATOM 857 N N . TYR A 1 104 ? 3.254 -0.172 19.798 1.00 95.94 104 TYR A N 1
ATOM 858 C CA . TYR A 1 104 ? 2.810 -0.713 18.512 1.00 95.94 104 TYR A CA 1
ATOM 859 C C . TYR A 1 104 ? 2.505 0.374 17.486 1.00 95.94 104 TYR A C 1
ATOM 861 O O . TYR A 1 104 ? 2.893 0.227 16.329 1.00 95.94 104 TYR A O 1
ATOM 869 N N . ALA A 1 105 ? 1.871 1.477 17.893 1.00 95.06 105 ALA A N 1
ATOM 870 C CA . ALA A 1 105 ? 1.611 2.595 16.995 1.00 95.06 105 ALA A CA 1
ATOM 871 C C . ALA A 1 105 ? 2.918 3.194 16.455 1.00 95.06 105 ALA A C 1
ATOM 873 O O . ALA A 1 105 ? 3.106 3.262 15.241 1.00 95.06 105 ALA A O 1
ATOM 874 N N . ASN A 1 106 ? 3.851 3.568 17.337 1.00 96.31 106 ASN A N 1
ATOM 875 C CA . ASN A 1 106 ? 5.116 4.177 16.918 1.00 96.31 106 ASN A CA 1
ATOM 876 C C . ASN A 1 106 ? 5.977 3.215 16.089 1.00 96.31 106 ASN A C 1
ATOM 878 O O . ASN A 1 106 ? 6.518 3.618 15.061 1.00 96.31 106 ASN A O 1
ATOM 882 N N . SER A 1 107 ? 6.069 1.941 16.483 1.00 96.38 107 SER A N 1
ATOM 883 C CA . SER A 1 107 ? 6.797 0.926 15.719 1.00 96.38 107 SER A CA 1
ATOM 884 C C . SER A 1 107 ? 6.188 0.713 14.335 1.00 96.38 107 SER A C 1
ATOM 886 O O . SER A 1 107 ? 6.922 0.690 13.351 1.00 96.38 107 SER A O 1
ATOM 888 N N . MET A 1 108 ? 4.858 0.614 14.231 1.00 94.38 108 MET A N 1
ATOM 889 C CA . MET A 1 108 ? 4.184 0.445 12.943 1.00 94.38 108 MET A CA 1
ATOM 890 C C . MET A 1 108 ? 4.399 1.661 12.036 1.00 94.38 108 MET A C 1
ATOM 892 O O . MET A 1 108 ? 4.725 1.493 10.863 1.00 94.38 108 MET A O 1
ATOM 896 N N . PHE A 1 109 ? 4.269 2.885 12.561 1.00 92.00 109 PHE A N 1
ATOM 897 C CA . PHE A 1 109 ? 4.511 4.099 11.776 1.00 92.00 109 PHE A CA 1
ATOM 898 C C . PHE A 1 109 ? 5.963 4.212 11.311 1.00 92.00 109 PHE A C 1
ATOM 900 O O . PHE A 1 109 ? 6.203 4.517 10.143 1.00 92.00 109 PHE A O 1
ATOM 907 N N . LEU A 1 110 ? 6.931 3.909 12.179 1.00 95.31 110 LEU A N 1
ATOM 908 C CA . LEU A 1 110 ? 8.347 3.917 11.817 1.00 95.31 110 LEU A CA 1
ATOM 909 C C . LEU A 1 110 ? 8.648 2.908 10.702 1.00 95.31 110 LEU A C 1
ATOM 911 O O . LEU A 1 110 ? 9.236 3.273 9.685 1.00 95.31 110 LEU A O 1
ATOM 915 N N . LEU A 1 111 ? 8.215 1.656 10.870 1.00 94.94 111 LEU A N 1
ATOM 916 C CA . LEU A 1 111 ? 8.437 0.601 9.881 1.00 94.94 111 LEU A CA 1
ATOM 917 C C . LEU A 1 111 ? 7.738 0.911 8.553 1.00 94.94 111 LEU A C 1
ATOM 919 O O . LEU A 1 111 ? 8.327 0.707 7.493 1.00 94.94 111 LEU A O 1
ATOM 923 N N . ASN A 1 112 ? 6.520 1.461 8.595 1.00 92.06 112 ASN A N 1
ATOM 924 C CA . ASN A 1 112 ? 5.809 1.895 7.394 1.00 92.06 112 ASN A CA 1
ATOM 925 C C . ASN A 1 112 ? 6.561 3.010 6.656 1.00 92.06 112 ASN A C 1
ATOM 927 O O . ASN A 1 112 ? 6.670 2.943 5.434 1.00 92.06 112 ASN A O 1
ATOM 931 N N . ASN A 1 113 ? 7.114 3.992 7.372 1.00 92.31 113 ASN A N 1
ATOM 932 C CA . ASN A 1 113 ? 7.882 5.079 6.762 1.00 92.31 113 ASN A CA 1
ATOM 933 C C . ASN A 1 113 ? 9.193 4.582 6.140 1.00 92.31 113 ASN A C 1
ATOM 935 O O . ASN A 1 113 ? 9.534 4.989 5.032 1.00 92.31 113 ASN A O 1
ATOM 939 N N . ILE A 1 114 ? 9.903 3.667 6.808 1.00 92.44 114 ILE A N 1
ATOM 940 C CA . ILE A 1 114 ? 11.111 3.040 6.252 1.00 92.44 114 ILE A CA 1
ATOM 941 C C . ILE A 1 114 ? 10.762 2.250 4.985 1.00 92.44 114 ILE A C 1
ATOM 943 O O . ILE A 1 114 ? 11.402 2.432 3.951 1.00 92.44 114 ILE A O 1
ATOM 947 N N . ARG A 1 115 ? 9.714 1.415 5.031 1.00 90.75 115 ARG A N 1
ATOM 948 C CA . ARG A 1 115 ? 9.246 0.654 3.861 1.00 90.75 115 ARG A CA 1
ATOM 949 C C . ARG A 1 115 ? 8.861 1.575 2.705 1.00 90.75 115 ARG A C 1
ATOM 951 O O . ARG A 1 115 ? 9.221 1.297 1.567 1.00 90.75 115 ARG A O 1
ATOM 958 N N . TYR A 1 116 ? 8.166 2.675 2.990 1.00 89.94 116 TYR A N 1
ATOM 959 C CA . TYR A 1 116 ? 7.717 3.630 1.977 1.00 89.94 116 TYR A CA 1
ATOM 960 C C . TYR A 1 116 ? 8.873 4.193 1.137 1.00 89.94 116 TYR A C 1
ATOM 962 O O . TYR A 1 116 ? 8.729 4.324 -0.076 1.00 89.94 116 TYR A O 1
ATOM 970 N N . ILE A 1 117 ? 10.041 4.441 1.742 1.00 89.19 117 ILE A N 1
ATOM 971 C CA . ILE A 1 117 ? 11.244 4.865 1.005 1.00 89.19 117 ILE A CA 1
ATOM 972 C C . ILE A 1 117 ? 11.638 3.812 -0.038 1.00 89.19 117 ILE A C 1
ATOM 974 O O . ILE A 1 117 ? 11.877 4.151 -1.195 1.00 89.19 117 ILE A O 1
ATOM 978 N N . PHE A 1 118 ? 11.663 2.531 0.340 1.00 82.81 118 PHE A N 1
ATOM 979 C CA . PHE A 1 118 ? 11.983 1.447 -0.591 1.00 82.81 118 PHE A CA 1
ATOM 980 C C . PHE A 1 118 ? 10.936 1.309 -1.701 1.00 82.81 118 PHE A C 1
ATOM 982 O O . PHE A 1 118 ? 11.305 1.151 -2.862 1.00 82.81 118 PHE A O 1
ATOM 989 N N . THR A 1 119 ? 9.647 1.436 -1.378 1.00 85.12 119 THR A N 1
ATOM 990 C CA . THR A 1 119 ? 8.565 1.415 -2.374 1.00 85.12 119 THR A CA 1
ATOM 991 C C . THR A 1 119 ? 8.701 2.548 -3.391 1.00 85.12 119 THR A C 1
ATOM 993 O O . THR A 1 119 ? 8.546 2.313 -4.587 1.00 85.12 119 THR A O 1
ATOM 996 N N . LEU A 1 120 ? 9.050 3.761 -2.950 1.00 85.31 120 LEU A N 1
ATOM 997 C CA . LEU A 1 120 ? 9.320 4.877 -3.859 1.00 85.31 120 LEU A CA 1
ATOM 998 C C . LEU A 1 120 ? 10.508 4.589 -4.783 1.00 85.31 120 LEU A C 1
ATOM 1000 O O . LEU A 1 120 ? 10.421 4.832 -5.985 1.00 85.31 120 LEU A O 1
ATOM 1004 N N . LEU A 1 121 ? 11.599 4.043 -4.238 1.00 82.94 121 LEU A N 1
ATOM 1005 C CA . LEU A 1 121 ? 12.769 3.674 -5.035 1.00 82.94 121 LEU A CA 1
ATOM 1006 C C . LEU A 1 121 ? 12.436 2.612 -6.086 1.00 82.94 121 LEU A C 1
ATOM 1008 O O . LEU A 1 121 ? 12.956 2.700 -7.189 1.00 82.94 121 LEU A O 1
ATOM 1012 N N . ILE A 1 122 ? 11.572 1.644 -5.771 1.00 78.12 122 ILE A N 1
ATOM 1013 C CA . ILE A 1 122 ? 11.081 0.639 -6.725 1.00 78.12 122 ILE A CA 1
ATOM 1014 C C . ILE A 1 122 ? 10.216 1.302 -7.808 1.00 78.12 122 ILE A C 1
ATOM 1016 O O . ILE A 1 122 ? 10.480 1.131 -8.997 1.00 78.12 122 ILE A O 1
ATOM 1020 N N . GLY A 1 123 ? 9.200 2.073 -7.411 1.00 74.62 123 GLY A N 1
ATOM 1021 C CA . GLY A 1 123 ? 8.161 2.57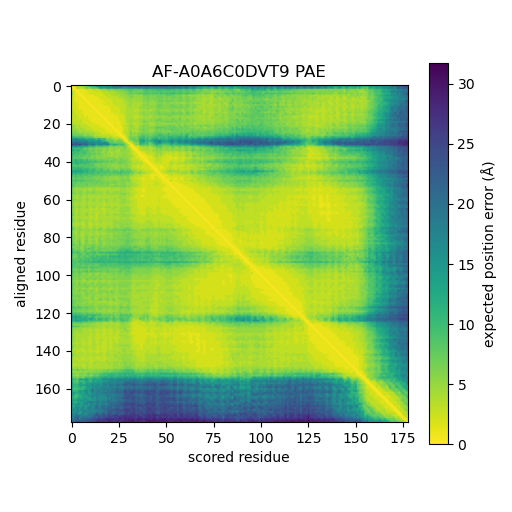1 -8.318 1.00 74.62 123 GLY A CA 1
ATOM 1022 C C . GLY A 1 123 ? 8.631 3.610 -9.341 1.00 74.62 123 GLY A C 1
ATOM 1023 O O . GLY A 1 123 ? 8.025 3.738 -10.399 1.00 74.62 123 GLY A O 1
ATOM 1024 N N . VAL A 1 124 ? 9.722 4.334 -9.067 1.00 78.56 124 VAL A N 1
ATOM 1025 C CA . VAL A 1 124 ? 10.272 5.354 -9.985 1.00 78.56 124 VAL A CA 1
ATOM 1026 C C . VAL A 1 124 ? 11.167 4.740 -11.077 1.00 78.56 124 VAL A C 1
ATOM 1028 O O . VAL A 1 124 ? 11.574 5.441 -12.000 1.00 78.56 124 VAL A O 1
ATOM 1031 N N . THR A 1 125 ? 11.481 3.441 -11.017 1.00 80.31 125 THR A N 1
ATOM 1032 C CA . THR A 1 125 ? 12.447 2.830 -11.946 1.00 80.31 125 THR A CA 1
ATOM 1033 C C . THR A 1 125 ? 11.920 2.653 -13.367 1.00 80.31 125 THR A C 1
ATOM 1035 O O . THR A 1 125 ? 12.526 3.186 -14.295 1.00 80.31 125 THR A O 1
ATOM 1038 N N . GLN A 1 126 ? 10.822 1.920 -13.556 1.00 87.81 126 GLN A N 1
ATOM 1039 C CA . GLN A 1 126 ? 10.206 1.651 -14.861 1.00 87.81 126 GLN A CA 1
ATOM 1040 C C . GLN A 1 126 ? 8.687 1.481 -14.726 1.00 87.81 126 GLN A C 1
ATOM 1042 O O . GLN A 1 126 ? 8.177 1.095 -13.671 1.00 87.81 126 GLN A O 1
ATOM 1047 N N . ILE A 1 127 ? 7.952 1.798 -15.795 1.00 87.38 127 ILE A N 1
ATOM 1048 C CA . ILE A 1 127 ? 6.484 1.794 -15.794 1.00 87.38 127 ILE A CA 1
ATOM 1049 C C . ILE A 1 127 ? 5.907 0.390 -15.622 1.00 87.38 127 ILE A C 1
ATOM 1051 O O . ILE A 1 127 ? 4.886 0.228 -14.966 1.00 87.38 127 ILE A O 1
ATOM 1055 N N . ASP A 1 128 ? 6.548 -0.628 -16.192 1.00 89.12 128 ASP A N 1
ATOM 1056 C CA . ASP A 1 128 ? 6.100 -2.016 -16.127 1.00 89.12 128 ASP A CA 1
ATOM 1057 C C . ASP A 1 128 ? 6.142 -2.554 -14.689 1.00 89.12 128 ASP A C 1
ATOM 1059 O O . ASP A 1 128 ? 5.191 -3.189 -14.239 1.00 89.12 128 ASP A O 1
ATOM 1063 N N . ILE A 1 129 ? 7.191 -2.207 -13.942 1.00 91.56 129 ILE A N 1
ATOM 1064 C CA . ILE A 1 129 ? 7.343 -2.480 -12.512 1.00 91.56 129 ILE A CA 1
ATOM 1065 C C . ILE A 1 129 ? 6.250 -1.793 -11.695 1.00 91.56 129 ILE A C 1
ATOM 1067 O O . ILE A 1 129 ? 5.624 -2.428 -10.844 1.00 91.56 129 ILE A O 1
ATOM 1071 N N . ALA A 1 130 ? 5.989 -0.512 -11.968 1.00 89.44 130 ALA A N 1
ATOM 1072 C CA . ALA A 1 130 ? 4.937 0.235 -11.285 1.00 89.44 130 ALA A CA 1
ATOM 1073 C C . ALA A 1 130 ? 3.543 -0.353 -11.574 1.00 89.44 130 ALA A C 1
ATOM 1075 O O . ALA A 1 130 ? 2.743 -0.523 -10.658 1.00 89.44 130 ALA A O 1
ATOM 1076 N N . LEU A 1 131 ? 3.264 -0.719 -12.829 1.00 91.00 131 LEU A N 1
ATOM 1077 C CA . LEU A 1 131 ? 2.009 -1.360 -13.222 1.00 91.00 131 LEU A CA 1
ATOM 1078 C C . LEU A 1 131 ? 1.850 -2.740 -12.579 1.00 91.00 131 LEU A C 1
ATOM 1080 O O . LEU A 1 131 ? 0.769 -3.055 -12.089 1.00 91.00 131 LEU A O 1
ATOM 1084 N N . PHE A 1 132 ? 2.911 -3.548 -12.545 1.00 93.94 132 PHE A N 1
ATOM 1085 C CA . PHE A 1 132 ? 2.895 -4.842 -11.868 1.00 93.94 132 PHE A CA 1
ATOM 1086 C C . PHE A 1 132 ? 2.583 -4.689 -10.375 1.00 93.94 132 PHE A C 1
ATOM 1088 O O . PHE A 1 132 ? 1.707 -5.386 -9.870 1.00 93.94 132 PHE A O 1
ATOM 1095 N N . SER A 1 133 ? 3.243 -3.747 -9.696 1.00 93.06 133 SER A N 1
ATOM 1096 C CA . SER A 1 133 ? 2.993 -3.430 -8.285 1.00 93.06 133 SER A CA 1
ATOM 1097 C C . SER A 1 133 ? 1.525 -3.062 -8.040 1.00 93.06 133 SER A C 1
ATOM 1099 O O . SER A 1 133 ? 0.857 -3.694 -7.224 1.00 93.06 133 SER A O 1
ATOM 1101 N N . VAL A 1 134 ? 0.968 -2.138 -8.836 1.00 93.06 134 VAL A N 1
ATOM 1102 C CA . VAL A 1 134 ? -0.451 -1.746 -8.745 1.00 93.06 134 VAL A CA 1
ATOM 1103 C C . VAL A 1 134 ? -1.383 -2.939 -8.963 1.00 93.06 134 VAL A C 1
ATOM 1105 O O . VAL A 1 134 ? -2.339 -3.111 -8.215 1.00 93.06 134 VAL A O 1
ATOM 1108 N N . LEU A 1 135 ? -1.113 -3.796 -9.952 1.00 95.50 135 LEU A N 1
ATOM 1109 C CA . LEU A 1 135 ? -1.936 -4.983 -10.203 1.00 95.50 135 LEU A CA 1
ATOM 1110 C C . LEU A 1 135 ? -1.925 -5.959 -9.023 1.00 95.50 135 LEU A C 1
ATOM 1112 O O . LEU A 1 135 ? -2.974 -6.501 -8.675 1.00 95.50 135 LEU A O 1
ATOM 1116 N N . VAL A 1 136 ? -0.762 -6.184 -8.408 1.00 95.56 136 VAL A N 1
ATOM 1117 C CA . VAL A 1 136 ? -0.657 -7.026 -7.211 1.00 95.56 136 VAL A CA 1
ATOM 1118 C C . VAL A 1 136 ? -1.456 -6.410 -6.066 1.00 95.56 136 VAL A C 1
ATOM 1120 O O . VAL A 1 136 ? -2.267 -7.110 -5.461 1.00 95.56 136 VAL A O 1
ATOM 1123 N N . GLU A 1 137 ? -1.279 -5.114 -5.798 1.00 94.69 137 GLU A N 1
ATOM 1124 C CA . GLU A 1 137 ? -2.006 -4.416 -4.733 1.00 94.69 137 GLU A CA 1
ATOM 1125 C C . GLU A 1 137 ? -3.525 -4.515 -4.930 1.00 94.69 137 GLU A C 1
ATOM 1127 O O . GLU A 1 137 ? -4.223 -4.953 -4.017 1.00 94.69 137 GLU A O 1
ATOM 1132 N N . GLU A 1 138 ? -4.038 -4.220 -6.127 1.00 95.88 138 GLU A N 1
ATOM 1133 C CA . GLU A 1 138 ? -5.477 -4.264 -6.422 1.00 95.88 138 GLU A CA 1
ATOM 1134 C C . GLU A 1 138 ? -6.079 -5.665 -6.242 1.00 95.88 138 GLU A C 1
ATOM 1136 O O . GLU A 1 138 ? -7.167 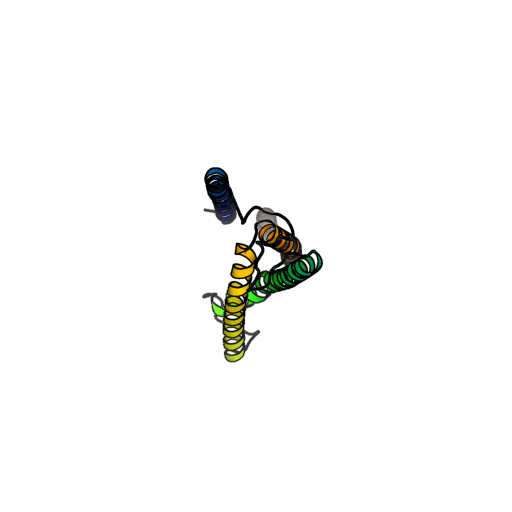-5.806 -5.681 1.00 95.88 138 GLU A O 1
ATOM 1141 N N . VAL A 1 139 ? -5.373 -6.724 -6.654 1.00 96.56 139 VAL A N 1
ATOM 1142 C CA . VAL A 1 139 ? -5.849 -8.105 -6.458 1.00 96.56 139 VAL A CA 1
ATOM 1143 C C . VAL A 1 139 ? -6.016 -8.422 -4.971 1.00 96.56 139 VAL A C 1
ATOM 1145 O O . VAL A 1 139 ? -7.033 -8.997 -4.571 1.00 96.56 139 VAL A O 1
ATOM 1148 N N . ILE A 1 140 ? -5.043 -8.037 -4.142 1.00 96.69 140 ILE A N 1
ATOM 1149 C CA . ILE A 1 140 ? -5.106 -8.284 -2.698 1.00 96.69 140 ILE A CA 1
ATOM 1150 C C . ILE A 1 140 ? -6.160 -7.388 -2.040 1.00 96.69 140 ILE A C 1
ATOM 1152 O O . ILE A 1 140 ? -6.929 -7.886 -1.223 1.00 96.69 140 ILE A O 1
ATOM 1156 N N . VAL A 1 141 ? -6.262 -6.114 -2.432 1.00 96.50 141 VAL A N 1
ATOM 1157 C CA . VAL A 1 141 ? -7.260 -5.161 -1.912 1.00 96.50 141 VAL A CA 1
ATOM 1158 C C . VAL A 1 141 ? -8.688 -5.631 -2.197 1.00 96.50 141 VAL A C 1
ATOM 1160 O O . VAL A 1 141 ? -9.538 -5.596 -1.309 1.00 96.50 141 VAL A O 1
ATOM 1163 N N . ILE A 1 142 ? -8.974 -6.131 -3.404 1.00 96.31 142 ILE A N 1
ATOM 1164 C CA . ILE A 1 142 ? -10.295 -6.692 -3.735 1.00 96.31 142 ILE A CA 1
ATOM 1165 C C . ILE A 1 142 ? -10.649 -7.832 -2.773 1.00 96.31 142 ILE A C 1
ATOM 1167 O O . ILE A 1 142 ? -11.782 -7.915 -2.285 1.00 96.31 142 ILE A O 1
ATOM 1171 N N . PHE A 1 143 ? -9.680 -8.702 -2.483 1.00 95.88 143 PHE A N 1
ATOM 1172 C CA . PHE A 1 143 ? -9.872 -9.817 -1.565 1.00 95.88 143 PHE A CA 1
ATOM 1173 C C . PHE A 1 143 ? -10.077 -9.349 -0.117 1.00 95.88 143 PHE A C 1
ATOM 1175 O O . PHE A 1 143 ? -11.042 -9.767 0.527 1.00 95.88 143 PHE A O 1
ATOM 1182 N N . THR A 1 144 ? -9.217 -8.466 0.397 1.00 95.19 144 THR A N 1
ATOM 1183 C CA . THR A 1 144 ? -9.292 -7.981 1.784 1.00 95.19 144 THR A CA 1
ATOM 1184 C C . THR A 1 144 ? -10.553 -7.160 2.032 1.00 95.19 144 THR A C 1
ATOM 1186 O O . THR A 1 144 ? -11.228 -7.388 3.036 1.00 95.19 144 THR A O 1
ATOM 1189 N N . ILE A 1 145 ? -10.941 -6.277 1.105 1.00 94.19 145 ILE A N 1
ATOM 1190 C CA . ILE A 1 145 ? -12.189 -5.512 1.204 1.00 94.19 145 ILE A CA 1
ATOM 1191 C C . ILE A 1 145 ? -13.384 -6.458 1.248 1.00 94.19 145 ILE A C 1
ATOM 1193 O O . ILE A 1 145 ? -14.254 -6.285 2.099 1.00 94.19 145 ILE A O 1
ATOM 1197 N N . LYS A 1 146 ? -13.439 -7.467 0.369 1.00 94.88 146 LYS A N 1
ATOM 1198 C CA . LYS A 1 146 ? -14.535 -8.443 0.387 1.00 94.88 146 LYS A CA 1
ATOM 1199 C C . LYS A 1 146 ? -14.631 -9.136 1.745 1.00 94.88 146 LYS A C 1
ATOM 1201 O O . LYS A 1 146 ? -15.703 -9.138 2.338 1.00 94.88 146 LYS A O 1
ATOM 1206 N N . MET A 1 147 ? -13.510 -9.636 2.261 1.00 94.88 147 MET A N 1
ATOM 1207 C CA . MET A 1 147 ? -13.457 -10.290 3.568 1.00 94.88 147 MET A CA 1
ATOM 1208 C C . MET A 1 147 ? -13.965 -9.370 4.693 1.00 94.88 147 MET A C 1
ATOM 1210 O O . MET A 1 147 ? -14.803 -9.776 5.493 1.00 94.88 147 MET A O 1
ATOM 1214 N N . LEU A 1 148 ? -13.538 -8.102 4.708 1.00 93.56 148 LEU A N 1
ATOM 1215 C CA . LEU A 1 148 ? -13.985 -7.106 5.690 1.00 93.56 148 LEU A CA 1
ATOM 1216 C C . LEU A 1 148 ? -15.464 -6.721 5.545 1.00 93.56 148 LEU A C 1
ATOM 1218 O O . LEU A 1 148 ? -16.088 -6.302 6.520 1.00 93.56 148 LEU A O 1
ATOM 1222 N N . LEU A 1 149 ? -16.029 -6.777 4.337 1.00 93.75 149 LEU A N 1
ATOM 1223 C CA . LEU A 1 149 ? -17.451 -6.516 4.102 1.00 93.75 149 LEU A CA 1
ATOM 1224 C C . LEU A 1 149 ? -18.319 -7.716 4.488 1.00 93.75 149 LEU A C 1
ATOM 1226 O O . LEU A 1 149 ? -19.421 -7.499 4.989 1.00 93.75 149 LEU A O 1
ATOM 1230 N N . ASP A 1 150 ? -17.825 -8.942 4.312 1.00 94.62 150 ASP A N 1
ATOM 1231 C CA . ASP A 1 150 ? -18.532 -10.176 4.675 1.00 94.62 150 ASP A CA 1
ATOM 1232 C C . ASP A 1 150 ? -18.746 -10.294 6.199 1.00 94.62 150 ASP A C 1
ATOM 1234 O O . ASP A 1 150 ? -19.734 -10.873 6.651 1.00 94.62 150 ASP A O 1
ATOM 1238 N N . GLU A 1 151 ? -17.893 -9.661 7.013 1.00 92.06 151 GLU A N 1
ATOM 1239 C CA . GLU A 1 151 ? -18.086 -9.543 8.467 1.00 92.06 151 GLU A CA 1
ATOM 1240 C C . GLU A 1 151 ? -19.204 -8.556 8.865 1.00 92.06 151 GLU A C 1
ATOM 1242 O O . GLU A 1 151 ? -19.637 -8.516 10.022 1.00 92.06 151 GLU A O 1
ATOM 1247 N N . LYS A 1 152 ? -19.697 -7.732 7.929 1.00 91.00 152 LYS A N 1
ATOM 1248 C CA . LYS A 1 152 ? -20.653 -6.654 8.215 1.00 91.00 152 LYS A CA 1
ATOM 1249 C C . LYS A 1 152 ? -22.088 -7.068 7.909 1.00 91.00 152 LYS A C 1
ATOM 1251 O O . LYS A 1 152 ? -22.398 -7.709 6.911 1.00 91.00 152 LYS A O 1
ATOM 1256 N N . LYS A 1 153 ? -23.016 -6.599 8.748 1.00 90.00 153 LYS A N 1
ATOM 1257 C CA . LYS A 1 153 ? -24.461 -6.712 8.503 1.00 90.00 153 LYS A CA 1
ATOM 1258 C C . LYS A 1 153 ? -24.979 -5.442 7.834 1.00 90.00 153 LYS A C 1
ATOM 1260 O O . LYS A 1 153 ? -24.937 -4.363 8.424 1.00 90.00 153 LYS A O 1
ATOM 1265 N N . PHE A 1 154 ? -25.516 -5.570 6.625 1.00 87.56 154 PHE A N 1
ATOM 1266 C CA . PHE A 1 154 ? -26.100 -4.449 5.891 1.00 87.56 154 PHE A CA 1
ATOM 1267 C C . PHE A 1 154 ? -27.588 -4.326 6.208 1.00 87.56 154 PHE A C 1
ATOM 1269 O O . PHE A 1 154 ? -28.404 -5.128 5.759 1.00 87.56 154 PHE A O 1
ATOM 1276 N N . ILE A 1 155 ? -27.946 -3.311 6.991 1.00 86.31 155 ILE A N 1
ATOM 1277 C CA . ILE A 1 155 ? -29.335 -3.060 7.371 1.00 86.31 155 ILE A CA 1
ATOM 1278 C C . ILE A 1 155 ? -29.931 -1.992 6.453 1.00 86.31 155 ILE A C 1
ATOM 1280 O O . ILE A 1 155 ? -29.403 -0.885 6.332 1.00 86.31 155 ILE A O 1
ATOM 1284 N N . ASN A 1 156 ? -31.065 -2.303 5.824 1.00 81.19 156 ASN A N 1
ATOM 1285 C CA . ASN A 1 156 ? -31.791 -1.332 5.018 1.00 81.19 156 ASN A CA 1
ATOM 1286 C C . ASN A 1 156 ? -32.608 -0.404 5.930 1.00 81.19 156 ASN A C 1
ATOM 1288 O O . ASN A 1 156 ? -33.450 -0.841 6.710 1.00 81.19 156 ASN A O 1
ATOM 1292 N N . ARG A 1 157 ? -32.407 0.911 5.816 1.00 73.75 157 ARG A N 1
ATOM 1293 C CA . ARG A 1 157 ? -33.132 1.889 6.643 1.00 73.75 157 ARG A CA 1
ATOM 1294 C C . ARG A 1 157 ? -34.654 1.808 6.443 1.00 73.75 157 ARG A C 1
ATOM 1296 O O . ARG A 1 157 ? -35.400 2.027 7.390 1.00 73.75 157 ARG A O 1
ATOM 1303 N N . LYS A 1 158 ? -35.111 1.418 5.244 1.00 76.06 158 LYS A N 1
ATOM 1304 C CA . LYS A 1 158 ? -36.538 1.179 4.968 1.00 76.06 158 LYS A CA 1
ATOM 1305 C C . LYS A 1 158 ? -37.093 -0.021 5.742 1.00 76.06 158 LYS A C 1
ATOM 1307 O O . LYS A 1 158 ? -38.231 0.047 6.188 1.00 76.06 158 LYS A O 1
ATOM 1312 N N . SER A 1 159 ? -36.298 -1.079 5.938 1.00 73.44 159 SER A N 1
ATOM 1313 C CA . SER A 1 159 ? -36.730 -2.253 6.710 1.00 73.44 159 SER A CA 1
ATOM 1314 C C . SER A 1 159 ? -36.720 -2.010 8.220 1.00 73.44 159 SER A C 1
ATOM 1316 O O . SER A 1 159 ? -37.440 -2.686 8.942 1.00 73.44 159 SER A O 1
ATOM 1318 N N . LEU A 1 160 ? -35.913 -1.061 8.711 1.00 74.06 160 LEU A N 1
ATOM 1319 C CA . LEU A 1 160 ? -35.955 -0.636 10.116 1.00 74.06 160 LEU A CA 1
ATOM 1320 C C . LEU A 1 160 ? -37.217 0.171 10.415 1.00 74.06 160 LEU A C 1
ATOM 1322 O O . LEU A 1 160 ? -37.946 -0.179 11.336 1.00 74.06 160 LEU A O 1
ATOM 1326 N N . LEU A 1 161 ? -37.516 1.174 9.582 1.00 74.25 161 LEU A N 1
ATOM 1327 C CA . LEU A 1 161 ? -38.727 1.983 9.731 1.00 74.25 161 LEU A CA 1
ATOM 1328 C C . LEU A 1 161 ? -40.001 1.136 9.642 1.00 74.25 161 LEU A C 1
ATOM 1330 O O . LEU A 1 161 ? -40.909 1.325 10.440 1.00 74.25 161 LEU A O 1
ATOM 1334 N N . SER A 1 162 ? -40.073 0.172 8.717 1.00 75.75 162 SER A N 1
ATOM 1335 C CA . SER A 1 162 ? -41.238 -0.719 8.640 1.00 75.75 162 SER A CA 1
ATOM 1336 C C . SER A 1 162 ? -41.383 -1.595 9.883 1.00 75.75 162 SER A C 1
ATOM 1338 O O . SER A 1 162 ? -42.500 -1.885 10.291 1.00 75.75 162 SER A O 1
ATOM 1340 N N . LYS A 1 163 ? -40.265 -2.021 10.486 1.00 77.75 163 LYS A N 1
ATOM 1341 C CA . LYS A 1 163 ? -40.276 -2.856 11.687 1.00 77.75 163 LYS A CA 1
ATOM 1342 C C . LYS A 1 163 ? -40.713 -2.052 12.910 1.00 77.75 163 LYS A C 1
ATOM 1344 O O . LYS A 1 163 ? -41.575 -2.523 13.630 1.00 77.75 163 LYS A O 1
ATOM 1349 N N . GLU A 1 164 ? -40.196 -0.837 13.098 1.00 76.19 164 GLU A N 1
ATOM 1350 C CA . GLU A 1 164 ? -40.623 0.068 14.179 1.00 76.19 164 GLU A CA 1
ATOM 1351 C C . GLU A 1 164 ? -42.103 0.452 14.068 1.00 76.19 164 GLU A C 1
ATOM 1353 O O . GLU A 1 164 ? -4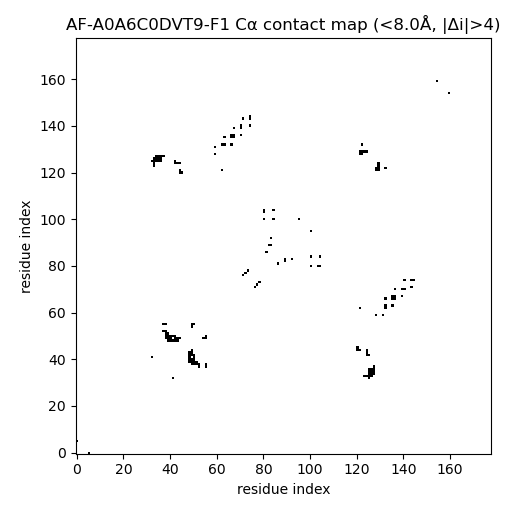2.828 0.361 15.055 1.00 76.19 164 GLU A O 1
ATOM 1358 N N . VAL A 1 165 ? -42.580 0.803 12.867 1.00 77.38 165 VAL A N 1
ATOM 1359 C CA . VAL A 1 165 ? -44.001 1.122 12.635 1.00 77.38 165 VAL A CA 1
ATOM 1360 C C . VAL A 1 165 ? -44.895 -0.086 12.913 1.00 77.38 165 VAL A C 1
ATOM 1362 O O . VAL A 1 165 ? -45.970 0.077 13.487 1.00 77.38 165 VAL A O 1
ATOM 1365 N N . HIS A 1 166 ? -44.457 -1.296 12.550 1.00 74.75 166 HIS A N 1
ATOM 1366 C CA . HIS A 1 166 ? -45.218 -2.512 12.827 1.00 74.75 166 HIS A CA 1
ATOM 1367 C C . HIS A 1 166 ? -45.265 -2.843 14.327 1.00 74.75 166 HIS A C 1
ATOM 1369 O O . HIS A 1 166 ? -46.317 -3.209 14.837 1.00 74.75 166 HIS A O 1
ATOM 1375 N N . THR A 1 167 ? -44.160 -2.656 15.057 1.00 76.62 167 THR A N 1
ATOM 1376 C CA . THR A 1 167 ? -44.143 -2.832 16.519 1.00 76.62 167 THR A CA 1
ATOM 1377 C C . THR A 1 167 ? -45.062 -1.826 17.216 1.00 76.62 167 THR A C 1
ATOM 1379 O O . THR A 1 167 ? -45.826 -2.212 18.093 1.00 76.62 167 THR A O 1
ATOM 1382 N N . LEU A 1 168 ? -45.046 -0.558 16.789 1.00 78.19 168 LEU A N 1
ATOM 1383 C CA . LEU A 1 168 ? -45.912 0.488 17.346 1.00 78.19 168 LEU A CA 1
ATOM 1384 C C . LEU A 1 168 ? -47.399 0.235 17.065 1.00 78.19 168 LEU A C 1
ATOM 1386 O O . LEU A 1 168 ? -48.225 0.473 17.937 1.00 78.19 168 LEU A O 1
ATOM 1390 N N . THR A 1 169 ? -47.752 -0.276 15.880 1.00 73.38 169 THR A N 1
ATOM 1391 C CA . THR A 1 169 ? -49.150 -0.646 15.575 1.00 73.38 169 THR A CA 1
ATOM 1392 C C . THR A 1 169 ? -49.629 -1.802 16.448 1.00 73.38 169 THR A C 1
ATOM 1394 O O . THR A 1 169 ? -50.726 -1.729 16.983 1.00 73.38 169 THR A O 1
ATOM 1397 N N . ILE A 1 170 ? -48.787 -2.814 16.682 1.00 74.44 170 ILE A N 1
ATOM 1398 C CA . ILE A 1 170 ? -49.113 -3.927 17.588 1.00 74.44 170 ILE A CA 1
ATOM 1399 C C . ILE A 1 170 ? -49.296 -3.441 19.037 1.00 74.44 170 ILE A C 1
ATOM 1401 O O . ILE A 1 170 ? -50.211 -3.894 19.723 1.00 74.44 170 ILE A O 1
ATOM 1405 N N . GLU A 1 171 ? -48.451 -2.523 19.517 1.00 72.38 171 GLU A N 1
ATOM 1406 C CA . GLU A 1 171 ? -48.609 -1.944 20.858 1.00 72.38 171 GLU A CA 1
ATOM 1407 C C . GLU A 1 171 ? -49.899 -1.125 20.979 1.00 72.38 171 GLU A C 1
ATOM 1409 O O . GLU A 1 171 ? -50.616 -1.278 21.966 1.00 72.38 171 GLU A O 1
ATOM 1414 N N . MET A 1 172 ? -50.236 -0.317 19.971 1.00 68.75 172 MET A N 1
ATOM 1415 C CA . MET A 1 172 ? -51.481 0.459 19.951 1.00 68.75 172 MET A CA 1
ATOM 1416 C C . MET A 1 172 ? -52.721 -0.445 19.936 1.00 68.75 172 MET A C 1
ATOM 1418 O O . MET A 1 172 ? -53.604 -0.266 20.772 1.00 68.75 172 MET A O 1
ATOM 1422 N N . ASP A 1 173 ? -52.733 -1.482 19.094 1.00 70.81 173 ASP A N 1
ATOM 1423 C CA . ASP A 1 173 ? -53.825 -2.462 19.045 1.00 70.81 173 ASP A CA 1
ATOM 1424 C C . ASP A 1 173 ? -53.987 -3.209 20.385 1.00 70.81 173 ASP A C 1
ATOM 1426 O O . ASP A 1 173 ? -55.088 -3.596 20.758 1.00 70.81 173 ASP A O 1
ATOM 1430 N N . SER A 1 174 ? -52.913 -3.396 21.160 1.00 68.31 174 SER A N 1
ATOM 1431 C CA . SER A 1 174 ? -52.984 -4.057 22.475 1.00 68.31 174 SER A CA 1
ATOM 1432 C C . SER A 1 174 ? -53.546 -3.176 23.601 1.00 68.31 174 SER A C 1
ATOM 1434 O O . SER A 1 174 ? -54.001 -3.700 24.621 1.00 68.31 174 SER A O 1
ATOM 1436 N N . ILE A 1 175 ? -53.511 -1.850 23.432 1.00 68.69 175 ILE A N 1
ATOM 1437 C CA . ILE A 1 175 ? -54.026 -0.872 24.400 1.00 68.69 175 ILE A CA 1
ATOM 1438 C C . ILE A 1 175 ? -55.537 -0.681 24.218 1.00 68.69 175 ILE A C 1
ATOM 1440 O O . ILE A 1 175 ? -56.245 -0.568 25.214 1.00 68.69 175 ILE A O 1
ATOM 1444 N N . ASP A 1 176 ? -56.035 -0.735 22.981 1.00 64.69 176 ASP A N 1
ATOM 1445 C CA . ASP A 1 176 ? -57.462 -0.570 22.662 1.00 64.69 176 ASP A CA 1
ATOM 1446 C C . ASP A 1 176 ? -58.333 -1.788 23.051 1.00 64.69 176 ASP A C 1
ATOM 1448 O O . ASP A 1 176 ? -59.562 -1.709 23.047 1.00 64.69 176 ASP A O 1
ATOM 1452 N N . PHE A 1 177 ? -57.715 -2.916 23.421 1.00 57.19 177 PHE A N 1
ATOM 1453 C CA . PHE A 1 177 ? -58.391 -4.145 23.870 1.00 57.19 177 PHE A CA 1
ATOM 1454 C C . PHE A 1 177 ? -58.509 -4.290 25.407 1.00 57.19 177 PHE A C 1
ATOM 1456 O O . PHE A 1 177 ? -58.879 -5.367 25.888 1.00 57.19 177 PHE A O 1
ATOM 1463 N N . LYS A 1 178 ? -58.208 -3.242 26.184 1.00 48.38 178 LYS A N 1
ATOM 1464 C CA . LYS A 1 178 ? -58.300 -3.209 27.658 1.00 48.38 178 LYS A CA 1
ATOM 1465 C C . LYS A 1 178 ? -59.335 -2.204 28.151 1.00 48.38 178 LYS A C 1
ATOM 1467 O O . LYS A 1 178 ? -59.997 -2.533 29.160 1.00 48.38 178 LYS A O 1
#

pLDDT: mean 88.38, std 8.93, range [48.38, 97.38]